Protein AF-A0AAN7ZDK1-F1 (afdb_monomer_lite)

Organism: NCBI:txid326684

Sequence (259 aa):
MPPKRKSTGSNRQTNKKTKAAELPTEPKYEPPRSNRWSTVSASASAEKDYRMCWRDEKKAYSYITLCSASYTGDDDEDEDEDEDEDEEDEDDYDDYDEEDEDDDDDDDGDSEDAESSDDNIESVEGGEDGEGTKRPGCGKRSCICFKPFAANPDHPWVISMAGYEKFMNQFLHNFVRIPDYFSMYIYNDWAAYGSLEILENLFLDFEDAGKEQRGGWREQWAICEGAVHWLLHGAGQAFCMCVGDGSLLSYHVACSPFC

Structure (mmCIF, N/CA/C/O backbone):
data_AF-A0AAN7ZDK1-F1
#
_entry.id   AF-A0AAN7ZDK1-F1
#
loop_
_atom_site.group_PDB
_atom_site.id
_atom_site.type_symbol
_atom_site.label_atom_id
_atom_site.label_alt_id
_atom_site.label_comp_id
_atom_site.label_asym_id
_atom_site.label_entity_id
_atom_site.label_seq_id
_atom_site.pdbx_PDB_ins_code
_atom_site.Cartn_x
_atom_site.Cartn_y
_atom_site.Cartn_z
_atom_site.occupancy
_atom_site.B_iso_or_equiv
_atom_site.auth_seq_id
_atom_site.auth_comp_id
_atom_site.auth_asym_id
_atom_site.auth_atom_id
_atom_site.pdbx_PDB_model_num
ATOM 1 N N . MET A 1 1 ? 18.854 30.945 69.746 1.00 46.00 1 MET A N 1
ATOM 2 C CA . MET A 1 1 ? 17.593 31.697 69.538 1.00 46.00 1 MET A CA 1
ATOM 3 C C . MET A 1 1 ? 16.586 30.787 68.838 1.00 46.00 1 MET A C 1
ATOM 5 O O . MET A 1 1 ? 17.012 30.044 67.963 1.00 46.00 1 MET A O 1
ATOM 9 N N . PRO A 1 2 ? 15.308 30.772 69.257 1.00 55.50 2 PRO A N 1
ATOM 10 C CA . PRO A 1 2 ? 14.321 29.769 68.841 1.00 55.50 2 PRO A CA 1
ATOM 11 C C . PRO A 1 2 ? 13.780 30.003 67.413 1.00 55.50 2 PRO A C 1
ATOM 13 O O . PRO A 1 2 ? 13.750 31.150 66.957 1.00 55.50 2 PRO A O 1
ATOM 16 N N . PRO A 1 3 ? 13.322 28.949 66.705 1.00 58.91 3 PRO A N 1
ATOM 17 C CA . PRO A 1 3 ? 12.821 29.062 65.338 1.00 58.91 3 PRO A CA 1
ATOM 18 C C . PRO A 1 3 ? 11.386 29.613 65.290 1.00 58.91 3 PRO A C 1
ATOM 20 O O . PRO A 1 3 ? 10.502 29.194 66.039 1.00 58.91 3 PRO A O 1
ATOM 23 N N . LYS A 1 4 ? 11.152 30.561 64.373 1.00 61.59 4 LYS A N 1
ATOM 24 C CA . LYS A 1 4 ? 9.842 31.177 64.114 1.00 61.59 4 LYS A CA 1
ATOM 25 C C . LYS A 1 4 ? 8.897 30.169 63.445 1.00 61.59 4 LYS A C 1
ATOM 27 O O . LYS A 1 4 ? 9.158 29.716 62.333 1.00 61.59 4 LYS A O 1
ATOM 32 N N . ARG A 1 5 ? 7.773 29.866 64.102 1.00 60.00 5 ARG A N 1
ATOM 33 C CA . ARG A 1 5 ? 6.624 29.153 63.517 1.00 60.00 5 ARG A CA 1
ATOM 34 C C . ARG A 1 5 ? 5.970 30.021 62.434 1.00 60.00 5 ARG A C 1
ATOM 36 O O . ARG A 1 5 ? 5.670 31.184 62.694 1.00 60.00 5 ARG A O 1
ATOM 43 N N . LYS A 1 6 ? 5.723 29.457 61.245 1.00 61.38 6 LYS A N 1
ATOM 44 C CA . LYS A 1 6 ? 4.847 30.054 60.222 1.00 61.38 6 LYS A CA 1
ATOM 45 C C . LYS A 1 6 ? 3.405 29.594 60.446 1.00 61.38 6 LYS A C 1
ATOM 47 O O . LYS A 1 6 ? 3.156 28.430 60.744 1.00 61.38 6 LYS A O 1
ATOM 52 N N . SER A 1 7 ? 2.496 30.556 60.347 1.00 55.22 7 SER A N 1
ATOM 53 C CA . SER A 1 7 ? 1.061 30.480 60.607 1.00 55.22 7 SER A CA 1
ATOM 54 C C . SER A 1 7 ? 0.291 29.703 59.540 1.00 55.22 7 SER A C 1
ATOM 56 O O . SER A 1 7 ? 0.490 29.905 58.343 1.00 55.22 7 SER A O 1
ATOM 58 N N . THR A 1 8 ? -0.644 28.881 60.005 1.00 51.31 8 THR A N 1
ATOM 59 C CA . THR A 1 8 ? -1.685 28.176 59.253 1.00 51.31 8 THR A CA 1
ATOM 60 C C . THR A 1 8 ? -2.650 29.172 58.603 1.00 51.31 8 THR A C 1
ATOM 62 O O . THR A 1 8 ? -3.295 29.959 59.294 1.00 51.31 8 THR A O 1
ATOM 65 N N . GLY A 1 9 ? -2.741 29.146 57.272 1.00 47.75 9 GLY A N 1
ATOM 66 C CA . GLY A 1 9 ? -3.649 29.974 56.480 1.00 47.75 9 GLY A CA 1
ATOM 67 C C . GLY A 1 9 ? -4.889 29.205 56.021 1.00 47.75 9 GLY A C 1
ATOM 68 O O . GLY A 1 9 ? -4.779 28.253 55.261 1.00 47.75 9 GLY A O 1
ATOM 69 N N . SER A 1 10 ? -6.035 29.657 56.532 1.00 53.22 10 SER A N 1
ATOM 70 C CA . SER A 1 10 ? -7.412 29.653 56.009 1.00 53.22 10 SER A CA 1
ATOM 71 C C . SER A 1 10 ? -7.824 28.674 54.893 1.00 53.22 10 SER A C 1
ATOM 73 O O . SER A 1 10 ? -7.397 28.760 53.743 1.00 53.22 10 SER A O 1
ATOM 75 N N . ASN A 1 11 ? -8.788 27.825 55.250 1.00 50.88 11 ASN A N 1
ATOM 76 C CA . ASN A 1 11 ? -9.540 26.912 54.397 1.00 50.88 11 ASN A CA 1
ATOM 77 C C . ASN A 1 11 ? -10.581 27.693 53.566 1.00 50.88 11 ASN A C 1
ATOM 79 O O . ASN A 1 11 ? -11.540 28.231 54.121 1.00 50.88 11 ASN A O 1
ATOM 83 N N . ARG A 1 12 ? -10.406 27.761 52.240 1.00 50.91 12 ARG A N 1
ATOM 84 C CA . ARG A 1 12 ? -11.381 28.347 51.305 1.00 50.91 12 ARG A CA 1
ATOM 85 C C . ARG A 1 12 ? -12.098 27.214 50.573 1.00 50.91 12 ARG A C 1
ATOM 87 O O . ARG A 1 12 ? -11.548 26.628 49.647 1.00 50.91 12 ARG A O 1
ATOM 94 N N . GLN A 1 13 ? -13.323 26.909 50.997 1.00 54.59 13 GLN A N 1
ATOM 95 C CA . GLN A 1 13 ? -14.211 25.989 50.287 1.00 54.59 13 GLN A CA 1
ATOM 96 C C . GLN A 1 13 ? -14.644 26.622 48.959 1.00 54.59 13 GLN A C 1
ATOM 98 O O . GLN A 1 13 ? -15.356 27.626 48.936 1.00 54.59 13 GLN A O 1
ATOM 103 N N . THR A 1 14 ? -14.195 26.043 47.849 1.00 55.50 14 THR A N 1
ATOM 104 C CA . THR A 1 14 ? -14.695 26.338 46.506 1.00 55.50 14 THR A CA 1
ATOM 105 C C . THR A 1 14 ? -15.754 25.306 46.126 1.00 55.50 14 THR A C 1
ATOM 107 O O . THR A 1 14 ? -15.536 24.097 46.193 1.00 55.50 14 THR A O 1
ATOM 110 N N . ASN A 1 15 ? -16.931 25.804 45.744 1.00 55.81 15 ASN A N 1
ATOM 111 C CA . ASN A 1 15 ? -18.050 25.012 45.244 1.00 55.81 15 ASN A CA 1
ATOM 112 C C . ASN A 1 15 ? -17.626 24.203 44.008 1.00 55.81 15 ASN A C 1
ATOM 114 O O . ASN A 1 15 ? -17.347 24.771 42.951 1.00 55.81 15 ASN A O 1
ATOM 118 N N . LYS A 1 16 ? -17.605 22.871 44.135 1.00 52.41 16 LYS A N 1
ATOM 119 C CA . LYS A 1 16 ? -17.454 21.940 43.011 1.00 52.41 16 LYS A CA 1
ATOM 120 C C . LYS A 1 16 ? -18.759 21.902 42.216 1.00 52.41 16 LYS A C 1
ATOM 122 O O . LYS A 1 16 ? -19.713 21.237 42.605 1.00 52.41 16 LYS A O 1
ATOM 127 N N . LYS A 1 17 ? -18.778 22.602 41.083 1.00 63.56 17 LYS A N 1
ATOM 128 C CA . LYS A 1 17 ? -19.712 22.339 39.986 1.00 63.56 17 LYS A CA 1
ATOM 129 C C . LYS A 1 17 ? -19.213 21.063 39.298 1.00 63.56 17 LYS A C 1
ATOM 131 O O . LYS A 1 17 ? -18.107 21.054 38.761 1.00 63.56 17 LYS A O 1
ATOM 136 N N . THR A 1 18 ? -19.968 19.975 39.385 1.00 51.72 18 THR A N 1
ATOM 137 C CA . THR A 1 18 ? -19.693 18.712 38.690 1.00 51.72 18 THR A CA 1
ATOM 138 C C . THR A 1 18 ? -19.827 18.937 37.184 1.00 51.72 18 THR A C 1
ATOM 140 O O . THR A 1 18 ? -20.913 18.860 36.619 1.00 51.72 18 THR A O 1
ATOM 143 N N . LYS A 1 19 ? -18.707 19.282 36.538 1.00 63.97 19 LYS A N 1
ATOM 144 C CA . LYS A 1 19 ? -18.530 19.173 35.089 1.00 63.97 19 LYS A CA 1
ATOM 145 C C . LYS A 1 19 ? -18.511 17.674 34.786 1.00 63.97 19 LYS A C 1
ATOM 147 O O . LYS A 1 19 ? -17.677 16.967 35.353 1.00 63.97 19 LYS A O 1
ATOM 152 N N . ALA A 1 20 ? -19.464 17.193 33.986 1.00 60.28 20 ALA A N 1
ATOM 153 C CA . ALA A 1 20 ? -19.399 15.848 33.428 1.00 60.28 20 ALA A CA 1
ATOM 154 C C . ALA A 1 20 ? -18.014 15.692 32.791 1.00 60.28 20 ALA A C 1
ATOM 156 O O . ALA A 1 20 ? -17.602 16.551 32.010 1.00 60.28 20 ALA A O 1
ATOM 157 N N . ALA A 1 21 ? -17.258 14.693 33.242 1.00 58.56 21 ALA A N 1
ATOM 158 C CA . ALA A 1 21 ? -15.936 14.422 32.713 1.00 58.56 21 ALA A CA 1
ATOM 159 C C . ALA A 1 21 ? -16.113 14.024 31.246 1.00 58.56 21 ALA A C 1
ATOM 161 O O . ALA A 1 21 ? -16.618 12.943 30.957 1.00 58.56 21 ALA A O 1
ATOM 162 N N . GLU A 1 22 ? -15.760 14.936 30.342 1.00 64.50 22 GLU A N 1
ATOM 163 C CA . GLU A 1 22 ? -15.424 14.596 28.964 1.00 64.50 22 GLU A CA 1
ATOM 164 C C . GLU A 1 22 ? -14.418 13.448 29.049 1.00 64.50 22 GLU A C 1
ATOM 166 O O . GLU A 1 22 ? -13.375 13.584 29.700 1.00 64.50 22 GLU A O 1
ATOM 171 N N . LEU A 1 23 ? -14.794 12.290 28.497 1.00 67.25 23 LEU A N 1
ATOM 172 C CA . LEU A 1 23 ? -13.875 11.171 28.332 1.00 67.25 23 LEU A CA 1
ATOM 173 C C . LEU A 1 23 ? -12.611 11.729 27.668 1.00 67.25 23 LEU A C 1
ATOM 175 O O . LEU A 1 23 ? -12.750 12.488 26.708 1.00 67.25 23 LEU A O 1
ATOM 179 N N . PRO A 1 24 ? -11.406 11.428 28.186 1.00 64.12 24 PRO A N 1
ATOM 180 C CA . PRO A 1 24 ? -10.174 11.866 27.553 1.00 64.12 24 PRO A CA 1
ATOM 181 C C . PRO A 1 24 ? -10.218 11.425 26.094 1.00 64.12 24 PRO A C 1
ATOM 183 O O . PRO A 1 24 ? -10.244 10.226 25.824 1.00 64.12 24 PRO A O 1
ATOM 186 N N . THR A 1 25 ? -10.302 12.381 25.172 1.00 69.88 25 THR A N 1
ATOM 187 C CA . THR A 1 25 ? -10.222 12.094 23.745 1.00 69.88 25 THR A CA 1
ATOM 188 C C . THR A 1 25 ? -8.873 11.429 23.534 1.00 69.88 25 THR A C 1
ATOM 190 O O . THR A 1 25 ? -7.840 12.033 23.846 1.00 69.88 25 THR A O 1
ATOM 193 N N . GLU A 1 26 ? -8.875 10.162 23.118 1.00 68.06 26 GLU A N 1
ATOM 194 C CA . GLU A 1 26 ? -7.625 9.476 22.830 1.00 68.06 26 GLU A CA 1
ATOM 195 C C . GLU A 1 26 ? -6.865 10.308 21.788 1.00 68.06 26 GLU A C 1
ATOM 197 O O . GLU A 1 26 ? -7.463 10.783 20.817 1.00 68.06 26 GLU A O 1
ATOM 202 N N . PRO A 1 27 ? -5.580 10.605 22.031 1.00 68.38 27 PRO A N 1
ATOM 203 C CA . PRO A 1 27 ? -4.804 11.430 21.125 1.00 68.38 27 PRO A CA 1
ATOM 204 C C . PRO A 1 27 ? -4.744 10.733 19.771 1.00 68.38 27 PRO A C 1
ATOM 206 O O . PRO A 1 27 ? -4.332 9.576 19.693 1.00 68.38 27 PRO A O 1
ATOM 209 N N . LYS A 1 28 ? -5.177 11.450 18.730 1.00 75.44 28 LYS A N 1
ATOM 210 C CA . LYS A 1 28 ? -5.199 10.968 17.351 1.00 75.44 28 LYS A CA 1
ATOM 211 C C . LYS A 1 28 ? -3.801 10.485 16.966 1.00 75.44 28 LYS A C 1
ATOM 213 O O . LYS A 1 28 ? -2.839 11.242 17.077 1.00 75.44 28 LYS A O 1
ATOM 218 N N . TYR A 1 29 ? -3.703 9.218 16.576 1.00 77.75 29 TYR A N 1
ATOM 219 C CA . TYR A 1 29 ? -2.473 8.661 16.035 1.00 77.75 29 TYR A CA 1
ATOM 220 C C . TYR A 1 29 ? -2.238 9.231 14.637 1.00 77.75 29 TYR A C 1
ATOM 222 O O . TYR A 1 29 ? -3.140 9.211 13.801 1.00 77.75 29 TYR A O 1
ATOM 230 N N . GLU A 1 30 ? -1.032 9.728 14.391 1.00 76.31 30 GLU A N 1
ATOM 231 C CA . GLU A 1 30 ? -0.572 10.107 13.060 1.00 76.31 30 GLU A CA 1
ATOM 232 C C . GLU A 1 30 ? 0.707 9.314 12.772 1.00 76.31 30 GLU A C 1
ATOM 234 O O . GLU A 1 30 ? 1.653 9.408 13.562 1.00 76.31 30 GLU A O 1
ATOM 239 N N . PRO A 1 31 ? 0.758 8.525 11.684 1.00 76.50 31 PRO A N 1
ATOM 240 C CA . PRO A 1 31 ? 1.953 7.769 11.333 1.00 76.50 31 PRO A CA 1
ATOM 241 C C . PRO A 1 31 ? 3.182 8.690 11.212 1.00 76.50 31 PRO A C 1
ATOM 243 O O . PRO A 1 31 ? 3.067 9.785 10.644 1.00 76.50 31 PRO A O 1
ATOM 246 N N . PRO A 1 32 ? 4.375 8.293 11.689 1.00 77.62 32 PRO A N 1
ATOM 247 C CA . PRO A 1 32 ? 5.589 9.107 11.584 1.00 77.62 32 PRO A CA 1
ATOM 248 C C . PRO A 1 32 ? 5.921 9.445 10.128 1.00 77.62 32 PRO A C 1
ATOM 250 O O . PRO A 1 32 ? 5.885 8.557 9.282 1.00 77.62 32 PRO A O 1
ATOM 253 N N . ARG A 1 33 ? 6.236 10.709 9.798 1.00 78.81 33 ARG A N 1
ATOM 254 C CA . ARG A 1 33 ? 6.672 11.083 8.437 1.00 78.81 33 ARG A CA 1
ATOM 255 C C . ARG A 1 33 ? 8.092 10.617 8.184 1.00 78.81 33 ARG A C 1
ATOM 257 O O . ARG A 1 33 ? 9.009 11.025 8.890 1.00 78.81 33 ARG A O 1
ATOM 264 N N . SER A 1 34 ? 8.264 9.824 7.131 1.00 80.75 34 SER A N 1
ATOM 265 C CA . SER A 1 34 ? 9.585 9.541 6.596 1.00 80.75 34 SER A CA 1
ATOM 266 C C . SER A 1 34 ? 10.233 10.847 6.128 1.00 80.75 34 SER A C 1
ATOM 268 O O . SER A 1 34 ? 9.704 11.546 5.262 1.00 80.75 34 SER A O 1
ATOM 270 N N . ASN A 1 35 ? 11.396 11.170 6.692 1.00 85.94 35 ASN A N 1
ATOM 271 C CA . ASN A 1 35 ? 12.241 12.273 6.226 1.00 85.94 35 ASN A CA 1
ATOM 272 C C . ASN A 1 35 ? 13.085 11.873 5.000 1.00 85.94 35 ASN A C 1
ATOM 274 O O . ASN A 1 35 ? 13.972 12.625 4.605 1.00 85.94 35 ASN A O 1
ATOM 278 N N . ARG A 1 36 ? 12.861 10.675 4.433 1.00 86.25 36 ARG A N 1
ATOM 279 C CA . ARG A 1 36 ? 13.643 10.143 3.305 1.00 86.25 36 ARG A CA 1
ATOM 280 C C . ARG A 1 36 ? 13.259 10.793 1.978 1.00 86.25 36 ARG A C 1
ATOM 282 O O . ARG A 1 36 ? 14.094 10.906 1.089 1.00 86.25 36 ARG A O 1
ATOM 289 N N . TRP A 1 37 ? 12.017 11.254 1.856 1.00 87.19 37 TRP A N 1
ATOM 290 C CA . TRP A 1 37 ? 11.527 11.905 0.645 1.00 87.19 37 TRP A CA 1
ATOM 291 C C . TRP A 1 37 ? 11.771 13.410 0.688 1.00 87.19 37 TRP A C 1
ATOM 293 O O . TRP A 1 37 ? 11.522 14.061 1.707 1.00 87.19 37 TRP A O 1
ATOM 303 N N . SER A 1 38 ? 12.203 13.982 -0.439 1.00 89.88 38 SER A N 1
ATOM 304 C CA . SER A 1 38 ? 12.215 15.436 -0.594 1.00 89.88 38 SER A CA 1
ATOM 305 C C . SER A 1 38 ? 10.786 15.978 -0.488 1.00 89.88 38 SER A C 1
ATOM 307 O O . SER A 1 38 ? 9.824 15.312 -0.877 1.00 89.88 38 SER A O 1
ATOM 309 N N . THR A 1 39 ? 10.635 17.200 0.031 1.00 89.38 39 THR A N 1
ATOM 310 C CA . THR A 1 39 ? 9.318 17.832 0.224 1.00 89.38 39 THR A CA 1
ATOM 311 C C . THR A 1 39 ? 8.505 17.901 -1.068 1.00 89.38 39 THR A C 1
ATOM 313 O O . THR A 1 39 ? 7.288 17.756 -1.016 1.00 89.38 39 THR A O 1
ATOM 316 N N . VAL A 1 40 ? 9.180 18.099 -2.202 1.00 89.88 40 VAL A N 1
ATOM 317 C CA . VAL A 1 40 ? 8.584 18.193 -3.536 1.00 89.88 40 VAL A CA 1
ATOM 318 C C . VAL A 1 40 ? 9.042 16.979 -4.341 1.00 89.88 40 VAL A C 1
ATOM 320 O O . VAL A 1 40 ? 10.027 17.026 -5.070 1.00 89.88 40 VAL A O 1
ATOM 323 N N . SER A 1 41 ? 8.367 15.851 -4.131 1.00 92.81 41 SER A N 1
ATOM 324 C CA . SER A 1 41 ? 8.550 14.633 -4.923 1.00 92.81 41 SER A CA 1
ATOM 325 C C . SER A 1 41 ? 7.222 13.909 -5.105 1.00 92.81 41 SER A C 1
ATOM 327 O O . SER A 1 41 ? 6.328 14.004 -4.256 1.00 92.81 41 SER A O 1
ATOM 329 N N . ALA A 1 42 ? 7.110 13.135 -6.187 1.00 91.81 42 ALA A N 1
ATOM 330 C CA . ALA A 1 42 ? 5.987 12.220 -6.388 1.00 91.81 42 ALA A CA 1
ATOM 331 C C . ALA A 1 42 ? 5.843 11.263 -5.191 1.00 91.81 42 ALA A C 1
ATOM 333 O O . ALA A 1 42 ? 4.752 11.082 -4.660 1.00 91.81 42 ALA A O 1
ATOM 334 N N . SER A 1 43 ? 6.971 10.764 -4.677 1.00 91.44 43 SER A N 1
ATOM 335 C CA . SER A 1 43 ? 7.032 9.919 -3.485 1.00 91.44 43 SER A CA 1
ATOM 336 C C . SER A 1 43 ? 6.457 10.580 -2.228 1.00 91.44 43 SER A C 1
ATOM 338 O O . SER A 1 43 ? 5.685 9.961 -1.500 1.00 91.44 43 SER A O 1
ATOM 340 N N . ALA A 1 44 ? 6.789 11.849 -1.969 1.00 92.12 44 ALA A N 1
ATOM 341 C CA . ALA A 1 44 ? 6.214 12.579 -0.840 1.00 92.12 44 ALA A CA 1
ATOM 342 C C . ALA A 1 44 ? 4.711 12.846 -1.008 1.00 92.12 44 ALA A C 1
ATOM 344 O O . ALA A 1 44 ? 4.003 12.935 -0.004 1.00 92.12 44 ALA A O 1
ATOM 345 N N . SER A 1 45 ? 4.238 12.970 -2.250 1.00 93.56 45 SER A N 1
ATOM 346 C CA . SER A 1 45 ? 2.819 13.167 -2.563 1.00 93.56 45 SER A CA 1
ATOM 347 C C . SER A 1 45 ? 2.021 11.881 -2.333 1.00 93.56 45 SER A C 1
ATOM 349 O O . SER A 1 45 ? 1.052 11.905 -1.582 1.00 93.56 45 SER A O 1
ATOM 351 N N . ALA A 1 46 ? 2.500 10.740 -2.837 1.00 92.94 46 ALA A N 1
ATOM 352 C CA . ALA A 1 46 ? 1.875 9.436 -2.599 1.00 92.94 46 ALA A CA 1
ATOM 353 C C . ALA A 1 46 ? 1.831 9.073 -1.096 1.00 92.94 46 ALA A C 1
ATOM 355 O O . ALA A 1 46 ? 0.813 8.619 -0.572 1.00 92.94 46 ALA A O 1
ATOM 356 N N . GLU A 1 47 ? 2.901 9.378 -0.355 1.00 92.44 47 GLU A N 1
ATOM 357 C CA . GLU A 1 47 ? 2.944 9.216 1.103 1.00 92.44 47 GLU A CA 1
ATOM 358 C C . GLU A 1 47 ? 1.974 10.163 1.838 1.00 92.44 47 GLU A C 1
ATOM 360 O O . GLU A 1 47 ? 1.413 9.806 2.879 1.00 92.44 47 GLU A O 1
ATOM 365 N N . LYS A 1 48 ? 1.754 11.378 1.320 1.00 91.88 48 LYS A N 1
ATOM 366 C CA . LYS A 1 48 ? 0.750 12.307 1.861 1.00 91.88 48 LYS A CA 1
ATOM 367 C C . LYS A 1 48 ? -0.655 11.735 1.682 1.00 91.88 48 LYS A C 1
ATOM 369 O O . LYS A 1 48 ? -1.422 11.777 2.642 1.00 91.88 48 LYS A O 1
ATOM 374 N N . ASP A 1 49 ? -0.964 11.176 0.518 1.00 91.19 49 ASP A N 1
ATOM 375 C CA . ASP A 1 49 ? -2.272 10.583 0.227 1.00 91.19 49 ASP A CA 1
ATOM 376 C C . ASP A 1 49 ? -2.545 9.365 1.110 1.00 91.19 49 ASP A C 1
ATOM 378 O O . ASP A 1 49 ? -3.600 9.288 1.745 1.00 91.19 49 ASP A O 1
ATOM 382 N N . TYR A 1 50 ? -1.548 8.491 1.282 1.00 92.62 50 TYR A N 1
ATOM 383 C CA . TYR A 1 50 ? -1.611 7.390 2.243 1.00 92.62 50 TYR A CA 1
ATOM 384 C C . TYR A 1 50 ? -1.999 7.887 3.645 1.00 92.62 50 TYR A C 1
ATOM 386 O O . TYR A 1 50 ? -2.940 7.383 4.254 1.00 92.62 50 TYR A O 1
ATOM 394 N N . ARG A 1 51 ? -1.367 8.951 4.152 1.00 90.69 51 ARG A N 1
ATOM 395 C CA . ARG A 1 51 ? -1.689 9.522 5.479 1.00 90.69 51 ARG A CA 1
ATOM 396 C C . ARG A 1 51 ? -3.102 10.076 5.592 1.00 90.69 51 ARG A C 1
ATOM 398 O O . ARG A 1 51 ? -3.628 10.170 6.701 1.00 90.69 51 ARG A O 1
ATOM 405 N N . MET A 1 52 ? -3.731 10.463 4.485 1.00 90.31 52 MET A N 1
ATOM 406 C CA . MET A 1 52 ? -5.113 10.937 4.523 1.00 90.31 52 MET A CA 1
ATOM 407 C C . MET A 1 52 ? -6.066 9.812 4.937 1.00 90.31 52 MET A C 1
ATOM 409 O O . MET A 1 52 ? -7.041 10.090 5.637 1.00 90.31 52 MET A O 1
ATOM 413 N N . CYS A 1 53 ? -5.758 8.549 4.609 1.00 88.94 53 CYS A N 1
ATOM 414 C CA . CYS A 1 53 ? -6.573 7.402 5.021 1.00 88.94 53 CYS A CA 1
ATOM 415 C C . CYS A 1 53 ? -6.585 7.220 6.551 1.00 88.94 53 CYS A C 1
ATOM 417 O O . CYS A 1 53 ? -7.612 6.864 7.125 1.00 88.94 53 CYS A O 1
ATOM 419 N N . TRP A 1 54 ? -5.495 7.602 7.224 1.00 87.75 54 TRP A N 1
ATOM 420 C CA . TRP A 1 54 ? -5.331 7.545 8.680 1.00 87.75 54 TRP A CA 1
ATOM 421 C C . TRP A 1 54 ? -6.106 8.617 9.443 1.00 87.75 54 TRP A C 1
ATOM 423 O O . TRP A 1 54 ? -6.223 8.550 10.668 1.00 87.75 54 TRP A O 1
ATOM 433 N N . ARG A 1 55 ? -6.670 9.616 8.750 1.00 89.56 55 ARG A N 1
ATOM 434 C CA . ARG A 1 55 ? -7.497 10.631 9.413 1.00 89.56 55 ARG A CA 1
ATOM 435 C C . ARG A 1 55 ? -8.763 10.035 10.021 1.00 89.56 55 ARG A C 1
ATOM 437 O O . ARG A 1 55 ? -9.219 10.589 11.025 1.00 89.56 55 ARG A O 1
ATOM 444 N N . ASP A 1 56 ? -9.280 8.958 9.434 1.00 91.06 56 ASP A N 1
ATOM 445 C CA . ASP A 1 56 ? -10.408 8.173 9.925 1.00 91.06 56 ASP A CA 1
ATOM 446 C C . ASP A 1 56 ? -9.939 6.750 10.251 1.00 91.06 56 ASP A C 1
ATOM 448 O O . ASP A 1 56 ? -9.866 5.870 9.393 1.00 91.06 56 ASP A O 1
ATOM 452 N N . GLU A 1 57 ? -9.640 6.525 11.528 1.00 90.00 57 GLU A N 1
ATOM 453 C CA . GLU A 1 57 ? -9.138 5.248 12.028 1.00 90.00 57 GLU A CA 1
ATOM 454 C C . GLU A 1 57 ? -10.109 4.088 1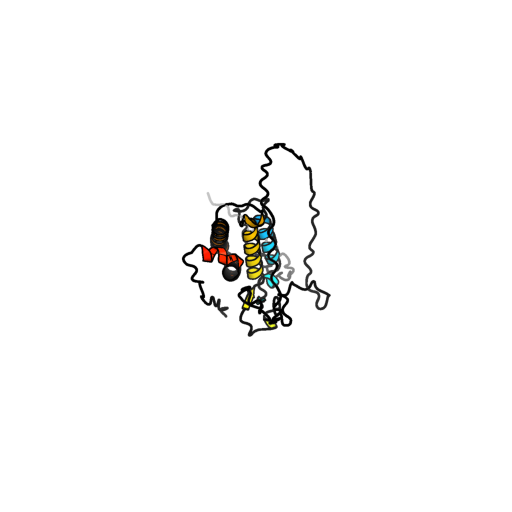1.749 1.00 90.00 57 GLU A C 1
ATOM 456 O O . GLU A 1 57 ? -9.692 2.975 11.425 1.00 90.00 57 GLU A O 1
ATOM 461 N N . LYS A 1 58 ? -11.422 4.339 11.828 1.00 92.38 58 LYS A N 1
ATOM 462 C CA . LYS A 1 58 ? -12.429 3.295 11.596 1.00 92.38 58 LYS A CA 1
ATOM 463 C C . LYS A 1 58 ? -12.429 2.857 10.141 1.00 92.38 58 LYS A C 1
ATOM 465 O O . LYS A 1 58 ? -12.568 1.668 9.865 1.00 92.38 58 LYS A O 1
ATOM 470 N N . LYS A 1 59 ? -12.263 3.807 9.221 1.00 93.19 59 LYS A N 1
ATOM 471 C CA . LYS A 1 59 ? -12.135 3.521 7.793 1.00 93.19 59 LYS A CA 1
ATOM 472 C C . LYS A 1 59 ? -10.805 2.841 7.483 1.00 93.19 59 LYS A C 1
ATO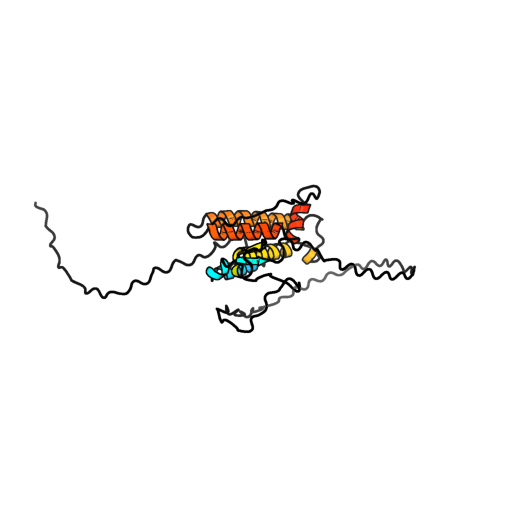M 474 O O . LYS A 1 59 ? -10.821 1.845 6.765 1.00 93.19 59 LYS A O 1
ATOM 479 N N . ALA A 1 60 ? -9.696 3.313 8.053 1.00 94.12 60 ALA A N 1
ATOM 480 C CA . ALA A 1 60 ? -8.363 2.740 7.854 1.00 94.12 60 ALA A CA 1
ATOM 481 C C . ALA A 1 60 ? -8.313 1.239 8.199 1.00 94.12 60 ALA A C 1
ATOM 483 O O . ALA A 1 60 ? -7.787 0.447 7.422 1.00 94.12 60 ALA A O 1
ATOM 484 N N . TYR A 1 61 ? -8.943 0.824 9.305 1.00 94.00 61 TYR A N 1
ATOM 485 C CA . TYR A 1 61 ? -9.010 -0.592 9.711 1.00 94.00 61 TYR A CA 1
ATOM 486 C C . TYR A 1 61 ? -10.287 -1.313 9.297 1.00 94.00 61 TYR A C 1
ATOM 488 O O . TYR A 1 61 ? -10.560 -2.417 9.773 1.00 94.00 61 TYR A O 1
ATOM 496 N N . SER A 1 62 ? -11.090 -0.713 8.422 1.00 95.50 62 SER A N 1
ATOM 497 C CA . SER A 1 62 ? -12.166 -1.460 7.786 1.00 95.50 62 SER A CA 1
ATOM 498 C C . SER A 1 62 ? -11.557 -2.464 6.809 1.00 95.50 62 SER A C 1
ATOM 500 O O . SER A 1 62 ? -10.659 -2.130 6.036 1.00 95.50 62 SER A O 1
ATOM 502 N N . TYR A 1 63 ? -12.031 -3.704 6.872 1.00 96.62 63 TYR A N 1
ATOM 503 C CA . TYR A 1 63 ? -11.586 -4.760 5.975 1.00 96.62 63 TYR A CA 1
ATOM 504 C C . TYR A 1 63 ? -12.457 -4.795 4.729 1.00 96.62 63 TYR A C 1
ATOM 506 O O . TYR A 1 63 ? -13.693 -4.771 4.805 1.00 96.62 63 TYR A O 1
ATOM 514 N N . ILE A 1 64 ? -11.790 -4.888 3.590 1.00 95.81 64 ILE A N 1
ATOM 515 C CA . ILE A 1 64 ? -12.400 -5.026 2.278 1.00 95.81 64 ILE A CA 1
ATOM 516 C C . ILE A 1 64 ? -12.003 -6.356 1.656 1.00 95.81 64 ILE A C 1
ATOM 518 O O . ILE A 1 64 ? -10.939 -6.904 1.939 1.00 95.81 64 ILE A O 1
ATOM 522 N N . THR A 1 65 ? -12.870 -6.871 0.793 1.00 95.19 65 THR A N 1
ATOM 523 C CA . THR A 1 65 ? -12.572 -8.045 -0.025 1.00 95.19 65 THR A CA 1
ATOM 524 C C . THR A 1 65 ? -11.948 -7.642 -1.356 1.00 95.19 65 THR A C 1
ATOM 526 O O . THR A 1 65 ? -12.321 -6.620 -1.933 1.00 95.19 65 THR A O 1
ATOM 529 N N . LEU A 1 66 ? -11.024 -8.456 -1.862 1.00 92.50 66 LEU A N 1
ATOM 530 C CA . LEU A 1 66 ? -10.431 -8.354 -3.201 1.00 92.50 66 LEU A CA 1
ATOM 531 C C . LEU A 1 66 ? -10.839 -9.570 -4.029 1.00 92.50 66 LEU A C 1
ATOM 533 O O . LEU A 1 66 ? -11.083 -10.627 -3.474 1.00 92.50 66 LEU A O 1
ATOM 537 N N . CYS A 1 67 ? -10.949 -9.471 -5.346 1.00 90.31 67 CYS A N 1
ATOM 538 C CA . CYS A 1 67 ? -11.489 -10.578 -6.142 1.00 90.31 67 CYS A CA 1
ATOM 539 C C . CYS A 1 67 ? -10.495 -11.747 -6.291 1.00 90.31 67 CYS A C 1
ATOM 541 O O . CYS A 1 67 ? -10.908 -12.904 -6.298 1.00 90.31 67 CYS A O 1
ATOM 543 N N . SER A 1 68 ? -9.198 -11.454 -6.319 1.00 84.69 68 SER A N 1
ATOM 544 C CA . SER A 1 68 ? -8.092 -12.414 -6.315 1.00 84.69 68 SER A CA 1
ATOM 545 C C . SER A 1 68 ? -6.911 -11.819 -5.536 1.00 84.69 68 SER A C 1
ATOM 547 O O . SER A 1 68 ? -6.835 -10.600 -5.365 1.00 84.69 68 SER A O 1
ATOM 549 N N . ALA A 1 69 ? -5.988 -12.661 -5.054 1.00 70.69 69 ALA A N 1
ATOM 550 C CA . ALA A 1 69 ? -4.675 -12.183 -4.588 1.00 70.69 69 ALA A CA 1
ATOM 551 C C . ALA A 1 69 ? -3.835 -11.628 -5.733 1.00 70.69 69 ALA A C 1
ATOM 553 O O . ALA A 1 69 ? -3.025 -10.725 -5.535 1.00 70.69 69 ALA A O 1
ATOM 554 N N . SER A 1 70 ? -4.033 -12.217 -6.903 1.00 60.88 70 SER A N 1
ATOM 555 C CA . SER A 1 70 ? -3.175 -12.072 -8.050 1.00 60.88 70 SER A CA 1
ATOM 556 C C . SER A 1 70 ? -3.977 -11.380 -9.140 1.00 60.88 70 SER A C 1
ATOM 558 O O . SER A 1 70 ? -4.963 -11.925 -9.634 1.00 60.88 70 SER A O 1
ATOM 560 N N . TYR A 1 71 ? -3.530 -10.201 -9.554 1.00 60.91 71 TYR A N 1
ATOM 561 C CA . TYR A 1 71 ? -3.806 -9.687 -10.898 1.00 60.91 71 TYR A CA 1
ATOM 562 C C . TYR A 1 71 ? -2.926 -10.434 -11.916 1.00 60.91 71 TYR A C 1
ATOM 564 O O . TYR A 1 71 ? -2.448 -9.850 -12.880 1.00 60.91 71 TYR A O 1
ATOM 572 N N . THR A 1 72 ? -2.614 -11.709 -11.652 1.00 53.50 72 THR A N 1
ATOM 573 C CA . THR A 1 72 ? -2.088 -12.599 -12.678 1.00 53.50 72 THR A CA 1
ATOM 574 C C . THR A 1 72 ? -3.205 -12.685 -13.688 1.00 53.50 72 THR A C 1
ATOM 576 O O . THR A 1 72 ? -4.317 -13.051 -13.304 1.00 53.50 72 THR A O 1
ATOM 579 N N . GLY A 1 73 ? -2.928 -12.238 -14.906 1.00 51.56 73 GLY A N 1
ATOM 580 C CA . GLY A 1 73 ? -3.825 -12.346 -16.038 1.00 51.56 73 GLY A CA 1
ATOM 581 C C . GLY A 1 73 ? -4.125 -13.806 -16.344 1.00 51.56 73 GLY A C 1
ATOM 582 O O . GLY A 1 73 ? -3.702 -14.308 -17.369 1.00 51.56 73 GLY A O 1
ATOM 583 N N . ASP A 1 74 ? -4.946 -14.437 -15.504 1.00 50.41 74 ASP A N 1
ATOM 584 C CA . ASP A 1 74 ? -6.091 -15.176 -16.012 1.00 50.41 74 ASP A CA 1
ATOM 585 C C . ASP A 1 74 ? -7.021 -14.096 -16.605 1.00 50.41 74 ASP A C 1
ATOM 587 O O . ASP A 1 74 ? -8.099 -13.785 -16.080 1.00 50.41 74 ASP A O 1
ATOM 591 N N . ASP A 1 75 ? -6.525 -13.419 -17.651 1.00 52.12 75 ASP A N 1
ATOM 592 C CA . ASP A 1 75 ? -7.333 -13.185 -18.822 1.00 52.12 75 ASP A CA 1
ATOM 593 C C . ASP A 1 75 ? -7.772 -14.600 -19.145 1.00 52.12 75 ASP A C 1
ATOM 595 O O . ASP A 1 75 ? -6.985 -15.428 -19.598 1.00 52.12 75 ASP A O 1
ATOM 599 N N . ASP A 1 76 ? -8.972 -14.923 -18.665 1.00 51.16 76 ASP A N 1
ATOM 600 C CA . ASP A 1 76 ? -9.757 -15.995 -19.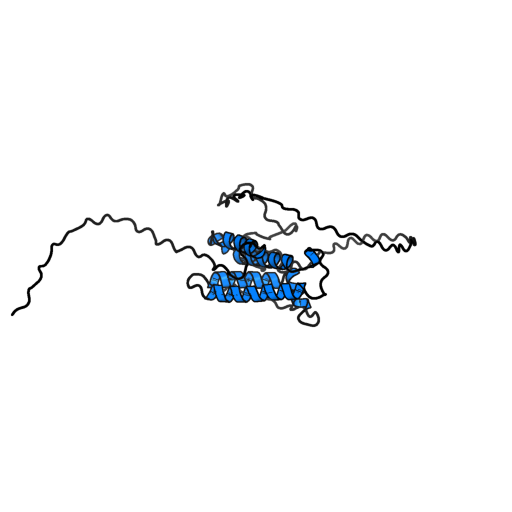218 1.00 51.16 76 ASP A CA 1
ATOM 601 C C . ASP A 1 76 ? -9.721 -15.681 -20.718 1.00 51.16 76 ASP A C 1
ATOM 603 O O . ASP A 1 76 ? -10.432 -14.790 -21.190 1.00 51.16 76 ASP A O 1
ATOM 607 N N . GLU A 1 77 ? -8.750 -16.286 -21.408 1.00 52.66 77 GLU A N 1
ATOM 608 C CA . GLU A 1 77 ? -8.757 -16.543 -22.829 1.00 52.66 77 GLU A CA 1
ATOM 609 C C . GLU A 1 77 ? -10.087 -17.269 -23.011 1.00 52.66 77 GLU A C 1
ATOM 611 O O . GLU A 1 77 ? -10.190 -18.490 -22.911 1.00 52.66 77 GLU A O 1
ATOM 616 N N . ASP A 1 78 ? -11.157 -16.486 -23.151 1.00 52.81 78 ASP A N 1
ATOM 617 C CA . ASP A 1 78 ? -12.288 -16.856 -23.966 1.00 52.81 78 ASP A CA 1
ATOM 618 C C . ASP A 1 78 ? -11.636 -17.091 -25.337 1.00 52.81 78 ASP A C 1
ATOM 620 O O . ASP A 1 78 ? -11.496 -16.181 -26.154 1.00 52.81 78 ASP A O 1
ATOM 624 N N . GLU A 1 79 ? -11.093 -18.307 -25.487 1.00 50.56 79 GLU A N 1
ATOM 625 C CA . GLU A 1 79 ? -10.745 -18.997 -26.719 1.00 50.56 79 GLU A CA 1
ATOM 626 C C . GLU A 1 79 ? -12.041 -19.059 -27.536 1.00 50.56 79 GLU A C 1
ATOM 628 O O . GLU A 1 79 ? -12.665 -20.107 -27.700 1.00 50.56 79 GLU A O 1
ATOM 633 N N . ASP A 1 80 ? -12.505 -17.907 -28.013 1.00 53.84 80 ASP A N 1
ATOM 634 C CA . ASP A 1 80 ? -13.323 -17.853 -29.204 1.00 53.84 80 ASP A CA 1
ATOM 635 C C . ASP A 1 80 ? -12.350 -18.228 -30.333 1.00 53.84 80 ASP A C 1
ATOM 637 O O . ASP A 1 80 ? -11.676 -17.385 -30.927 1.00 53.84 80 ASP A O 1
ATOM 641 N N . GLU A 1 81 ? -12.194 -19.549 -30.506 1.00 50.12 81 GLU A N 1
ATOM 642 C CA . GLU A 1 81 ? -11.621 -20.239 -31.662 1.00 50.12 81 GLU A CA 1
ATOM 643 C C . GLU A 1 81 ? -12.375 -19.797 -32.929 1.00 50.12 81 GLU A C 1
ATOM 645 O O . GLU A 1 81 ? -13.143 -20.558 -33.516 1.00 50.12 81 GLU A O 1
ATOM 650 N N . ASP A 1 82 ? -12.183 -18.556 -33.364 1.00 51.22 82 ASP A N 1
ATOM 651 C CA . ASP A 1 82 ? -12.509 -18.155 -34.724 1.00 51.22 82 ASP A CA 1
ATOM 652 C C . ASP A 1 82 ? -11.314 -18.570 -35.598 1.00 51.22 82 ASP A C 1
ATOM 654 O O . ASP A 1 82 ? -10.370 -17.818 -35.850 1.00 51.22 82 ASP A O 1
ATOM 658 N N . GLU A 1 83 ? -11.342 -19.853 -35.982 1.00 53.41 83 GLU A N 1
ATOM 659 C CA . GLU A 1 83 ? -10.620 -20.421 -37.122 1.00 53.41 83 GLU A CA 1
ATOM 660 C C . GLU A 1 83 ? -11.002 -19.653 -38.400 1.00 53.41 83 GLU A C 1
ATOM 662 O O . GLU A 1 83 ? -11.835 -20.112 -39.178 1.00 53.41 83 GLU A O 1
ATOM 667 N N . ASP A 1 84 ? -10.382 -18.503 -38.641 1.00 50.50 84 ASP A N 1
ATOM 668 C CA . ASP A 1 84 ? -10.335 -17.908 -39.974 1.00 50.50 84 ASP A CA 1
ATOM 669 C C . ASP A 1 84 ? -8.917 -18.117 -40.531 1.00 50.50 84 ASP A C 1
ATOM 671 O O . ASP A 1 84 ? -8.000 -17.308 -40.372 1.00 50.50 84 ASP A O 1
ATOM 675 N N . GLU A 1 85 ? -8.743 -19.294 -41.145 1.00 63.19 85 GLU A N 1
ATOM 676 C CA . GLU A 1 85 ? -7.832 -19.473 -42.275 1.00 63.19 85 GLU A CA 1
ATOM 677 C C . GLU A 1 85 ? -8.129 -18.362 -43.291 1.00 63.19 85 GLU A C 1
ATOM 679 O O . GLU A 1 85 ? -9.292 -18.206 -43.641 1.00 63.19 85 GLU A O 1
ATOM 684 N N . ASP A 1 86 ? -7.116 -17.587 -43.694 1.00 54.12 86 ASP A N 1
ATOM 685 C CA . ASP A 1 86 ? -6.955 -16.874 -44.979 1.00 54.12 86 ASP A CA 1
ATOM 686 C C . ASP A 1 86 ? -5.978 -15.699 -44.748 1.00 54.12 86 ASP A C 1
ATOM 688 O O . ASP A 1 86 ? -6.084 -14.979 -43.762 1.00 54.12 86 ASP A O 1
ATOM 692 N N . GLU A 1 87 ? -4.991 -15.346 -45.556 1.00 54.62 87 GLU A N 1
ATOM 693 C CA . GLU A 1 87 ? -4.341 -15.852 -46.757 1.00 54.62 87 GLU A CA 1
ATOM 694 C C . GLU A 1 87 ? -2.998 -15.085 -46.796 1.00 54.62 87 GLU A C 1
ATOM 696 O O . GLU A 1 87 ? -2.834 -14.020 -46.195 1.00 54.62 87 GLU A O 1
ATOM 701 N N . GLU A 1 88 ? -2.017 -15.674 -47.462 1.00 62.12 88 GLU A N 1
ATOM 702 C CA . GLU A 1 88 ? -0.684 -15.135 -47.721 1.00 62.12 88 GLU A CA 1
ATOM 703 C C . GLU A 1 88 ? -0.743 -13.737 -48.374 1.00 62.12 88 GLU A C 1
ATOM 705 O O . GLU A 1 88 ? -1.384 -13.588 -49.408 1.00 62.12 88 GLU A O 1
ATOM 710 N N . ASP A 1 89 ? -0.011 -12.750 -47.845 1.00 52.91 89 ASP A N 1
ATOM 711 C CA . ASP A 1 89 ? 0.465 -11.619 -48.657 1.00 52.91 89 ASP A CA 1
ATOM 712 C C . ASP A 1 89 ? 1.916 -11.273 -48.268 1.00 52.91 89 ASP A C 1
ATOM 714 O O . ASP A 1 89 ? 2.216 -10.696 -47.218 1.00 52.91 89 ASP A O 1
ATOM 718 N N . GLU A 1 90 ? 2.829 -11.741 -49.123 1.00 61.22 90 GLU A N 1
ATOM 719 C CA . GLU A 1 90 ? 4.263 -11.456 -49.142 1.00 61.22 90 GLU A CA 1
ATOM 720 C C . GLU A 1 90 ? 4.525 -10.109 -49.835 1.00 61.22 90 GLU A C 1
ATOM 722 O O . GLU A 1 90 ? 4.844 -10.094 -51.021 1.00 61.22 90 GLU A O 1
ATOM 727 N N . ASP A 1 91 ? 4.495 -8.994 -49.102 1.00 52.66 91 ASP A N 1
ATOM 728 C CA . ASP A 1 91 ? 4.845 -7.687 -49.681 1.00 52.66 91 ASP A CA 1
ATOM 729 C C . ASP A 1 91 ? 6.032 -7.025 -48.953 1.00 52.66 91 ASP A C 1
ATOM 731 O O . ASP A 1 91 ? 5.899 -6.205 -48.045 1.00 52.66 91 ASP A O 1
ATOM 735 N N . ASP A 1 92 ? 7.213 -7.455 -49.399 1.00 64.88 92 ASP A N 1
ATOM 736 C CA . ASP A 1 92 ? 8.462 -6.709 -49.616 1.00 64.88 92 ASP A CA 1
ATOM 737 C C . ASP A 1 92 ? 8.313 -5.177 -49.737 1.00 64.88 92 ASP A C 1
ATOM 739 O O . ASP A 1 92 ? 7.814 -4.719 -50.758 1.00 64.88 92 ASP A O 1
ATOM 743 N N . TYR A 1 93 ? 8.801 -4.393 -48.758 1.00 53.81 93 TYR A N 1
ATOM 744 C CA . TYR A 1 93 ? 9.185 -2.982 -48.961 1.00 53.81 93 TYR A CA 1
ATOM 745 C C . TYR A 1 93 ? 10.320 -2.521 -48.019 1.00 53.81 93 TYR A C 1
ATOM 747 O O . TYR A 1 93 ? 10.117 -2.260 -46.834 1.00 53.81 93 TYR A O 1
ATOM 755 N N . ASP A 1 94 ? 11.510 -2.426 -48.617 1.00 48.38 94 ASP A N 1
ATOM 756 C CA . ASP A 1 94 ? 12.460 -1.299 -48.620 1.00 48.38 94 ASP A CA 1
ATOM 757 C C . ASP A 1 94 ? 12.961 -0.674 -47.298 1.00 48.38 94 ASP A C 1
ATOM 759 O O . ASP A 1 94 ? 12.354 0.205 -46.690 1.00 48.38 94 ASP A O 1
ATOM 763 N N . ASP A 1 95 ? 14.175 -1.109 -46.950 1.00 58.50 95 ASP A N 1
ATOM 764 C CA . ASP A 1 95 ? 15.378 -0.309 -46.658 1.00 58.50 95 ASP A CA 1
ATOM 765 C C . ASP A 1 95 ? 15.248 1.219 -46.870 1.00 58.50 95 ASP A C 1
ATOM 767 O O . ASP A 1 95 ? 15.314 1.712 -47.997 1.00 58.50 95 ASP A O 1
ATOM 771 N N . TYR A 1 96 ? 15.132 1.971 -45.770 1.00 57.19 96 TYR A N 1
ATOM 772 C CA . TYR A 1 96 ? 15.435 3.404 -45.731 1.00 57.19 96 TYR A CA 1
ATOM 773 C C . TYR A 1 96 ? 16.526 3.663 -44.693 1.00 57.19 96 TYR A C 1
ATOM 775 O O . TYR A 1 96 ? 16.276 3.792 -43.493 1.00 57.19 96 TYR A O 1
ATOM 783 N N . ASP A 1 97 ? 17.743 3.707 -45.218 1.00 57.09 97 ASP A N 1
ATOM 784 C CA . ASP A 1 97 ? 18.915 4.370 -44.669 1.00 57.09 97 ASP A CA 1
ATOM 785 C C . ASP A 1 97 ? 18.769 5.873 -44.965 1.00 57.09 97 ASP A C 1
ATOM 787 O O . ASP A 1 97 ? 18.794 6.271 -46.128 1.00 57.09 97 ASP A O 1
ATOM 791 N N . GLU A 1 98 ? 18.563 6.707 -43.946 1.00 61.41 98 GLU A N 1
ATOM 792 C CA . GLU A 1 98 ? 18.874 8.137 -44.038 1.00 61.41 98 GLU A CA 1
ATOM 793 C C . GLU A 1 98 ? 19.245 8.664 -42.645 1.00 61.41 98 GLU A C 1
ATOM 795 O O . GLU A 1 98 ? 18.422 8.833 -41.744 1.00 61.41 98 GLU A O 1
ATOM 800 N N . GLU A 1 99 ? 20.557 8.827 -42.483 1.00 60.19 99 GLU A N 1
ATOM 801 C CA . GLU A 1 99 ? 21.222 9.623 -41.464 1.00 60.19 99 GLU A CA 1
ATOM 802 C C . GLU A 1 99 ? 20.719 11.074 -41.558 1.00 60.19 99 GLU A C 1
ATOM 804 O O . GLU A 1 99 ? 20.918 11.712 -42.589 1.00 60.19 99 GLU A O 1
ATOM 809 N N . ASP A 1 100 ? 20.124 11.608 -40.490 1.00 57.53 100 ASP A N 1
ATOM 810 C CA . ASP A 1 100 ? 20.008 13.056 -40.304 1.00 57.53 100 ASP A CA 1
ATOM 811 C C . ASP A 1 100 ? 20.740 13.449 -39.015 1.00 57.53 100 ASP A C 1
ATOM 813 O O . ASP A 1 100 ? 20.349 13.121 -37.889 1.00 57.53 100 ASP A O 1
ATOM 817 N N . GLU A 1 101 ? 21.876 14.098 -39.254 1.00 60.59 101 GLU A N 1
ATOM 818 C CA . GLU A 1 101 ? 22.693 14.852 -38.318 1.00 60.59 101 GLU A CA 1
ATOM 819 C C . GLU A 1 101 ? 21.985 16.169 -37.931 1.00 60.59 101 GLU A C 1
ATOM 821 O O . GLU A 1 101 ? 21.235 16.737 -38.721 1.00 60.59 101 GLU A O 1
ATOM 826 N N . ASP A 1 102 ? 22.328 16.663 -36.738 1.00 54.97 102 ASP A N 1
ATOM 827 C CA . ASP A 1 102 ? 22.279 18.065 -36.296 1.00 54.97 102 ASP A CA 1
ATOM 828 C C . ASP A 1 102 ? 20.908 18.763 -36.121 1.00 54.97 102 ASP A C 1
ATOM 830 O O . ASP A 1 102 ? 20.196 19.078 -37.066 1.00 54.97 102 ASP A O 1
ATOM 834 N N . ASP A 1 103 ? 20.582 19.142 -34.880 1.00 58.53 103 ASP A N 1
ATOM 835 C CA . ASP A 1 103 ? 20.784 20.538 -34.456 1.00 58.53 103 ASP A CA 1
ATOM 836 C C . ASP A 1 103 ? 20.517 20.705 -32.948 1.00 58.53 103 ASP A C 1
ATOM 838 O O . ASP A 1 103 ? 19.454 20.367 -32.418 1.00 58.53 103 ASP A O 1
ATOM 842 N N . ASP A 1 104 ? 21.531 21.242 -32.271 1.00 63.47 104 ASP A N 1
ATOM 843 C CA . ASP A 1 104 ? 21.438 21.886 -30.967 1.00 63.47 104 ASP A CA 1
ATOM 844 C C . ASP A 1 104 ? 20.500 23.103 -31.061 1.00 63.47 104 ASP A C 1
ATOM 846 O O . ASP A 1 104 ? 20.678 23.940 -31.941 1.00 63.47 104 ASP A O 1
ATOM 850 N N . ASP A 1 105 ? 19.581 23.276 -30.108 1.00 63.94 105 ASP A N 1
ATOM 851 C CA . ASP A 1 105 ? 19.297 24.615 -29.580 1.00 63.94 105 ASP A CA 1
ATOM 852 C C . ASP A 1 105 ? 18.625 24.532 -28.199 1.00 63.94 105 ASP A C 1
ATOM 854 O O . ASP A 1 105 ? 17.524 24.007 -28.014 1.00 63.94 105 ASP A O 1
ATOM 858 N N . ASP A 1 106 ? 19.357 25.066 -27.223 1.00 59.69 106 ASP A N 1
ATOM 859 C CA . ASP A 1 106 ? 18.954 25.335 -25.850 1.00 59.69 106 ASP A CA 1
ATOM 860 C C . ASP A 1 106 ? 17.750 26.300 -25.814 1.00 59.69 106 ASP A C 1
ATOM 862 O O . ASP A 1 106 ? 17.902 27.501 -26.057 1.00 59.69 106 ASP A O 1
ATOM 866 N N . ASP A 1 107 ? 16.559 25.810 -25.452 1.00 63.84 107 ASP A N 1
ATOM 867 C CA . ASP A 1 107 ? 15.414 26.664 -25.100 1.00 63.84 107 ASP A CA 1
ATOM 868 C C . ASP A 1 107 ? 15.229 26.702 -23.574 1.00 63.84 107 ASP A C 1
ATOM 870 O O . ASP A 1 107 ? 14.538 25.880 -22.964 1.00 63.84 107 ASP A O 1
ATOM 874 N N . ASP A 1 108 ? 15.902 27.677 -22.954 1.00 61.97 108 ASP A N 1
ATOM 875 C CA . ASP A 1 108 ? 15.708 28.119 -21.569 1.00 61.97 108 ASP A CA 1
ATOM 876 C C . ASP A 1 108 ? 14.315 28.774 -21.423 1.00 61.97 108 ASP A C 1
ATOM 878 O O . ASP A 1 108 ? 14.144 29.998 -21.413 1.00 61.97 108 ASP A O 1
ATOM 882 N N . GLY A 1 109 ? 13.292 27.925 -21.310 1.00 55.44 109 GLY A N 1
ATOM 883 C CA . GLY A 1 109 ? 11.908 28.302 -21.040 1.00 55.44 109 GLY A CA 1
ATOM 884 C C . GLY A 1 109 ? 11.636 28.542 -19.554 1.00 55.44 109 GLY A C 1
ATOM 885 O O . GLY A 1 109 ? 11.163 27.657 -18.841 1.00 55.44 109 GLY A O 1
ATOM 886 N N . ASP A 1 110 ? 11.900 29.770 -19.109 1.00 61.59 110 ASP A N 1
ATOM 887 C CA . ASP A 1 110 ? 11.408 30.372 -17.865 1.00 61.59 110 ASP A CA 1
ATOM 888 C C . ASP A 1 110 ? 9.865 30.337 -17.824 1.00 61.59 110 ASP A C 1
ATOM 890 O O . ASP A 1 110 ? 9.181 31.040 -18.571 1.00 61.59 110 ASP A O 1
ATOM 894 N N . SER A 1 111 ? 9.308 29.466 -16.980 1.00 54.62 111 SER A N 1
ATOM 895 C CA . SER A 1 111 ? 7.866 29.275 -16.795 1.00 54.62 111 SER A CA 1
ATOM 896 C C . SER A 1 111 ? 7.501 29.552 -15.339 1.00 54.62 111 SER A C 1
ATOM 898 O O . SER A 1 111 ? 7.531 28.665 -14.482 1.00 54.62 111 SER A O 1
ATOM 900 N N . GLU A 1 112 ? 7.137 30.806 -15.092 1.00 55.84 112 GLU A N 1
ATOM 901 C CA . GLU A 1 112 ? 6.576 31.320 -13.848 1.00 55.84 112 GLU A CA 1
ATOM 902 C C . GLU A 1 112 ? 5.263 30.610 -13.443 1.00 55.84 112 GLU A C 1
ATOM 904 O O . GLU A 1 112 ? 4.396 30.331 -14.269 1.00 55.84 112 GLU A O 1
ATOM 909 N N . ASP A 1 113 ? 5.138 30.366 -12.134 1.00 51.66 113 ASP A N 1
ATOM 910 C CA . ASP A 1 113 ? 3.907 30.285 -11.332 1.00 51.66 113 ASP A CA 1
ATOM 911 C C . ASP A 1 113 ? 2.674 29.575 -11.928 1.00 51.66 113 ASP A C 1
ATOM 913 O O . ASP A 1 113 ? 1.696 30.185 -12.368 1.00 51.66 113 ASP A O 1
ATOM 917 N N . ALA A 1 114 ? 2.640 28.250 -11.764 1.00 47.62 114 ALA A N 1
ATOM 918 C CA . ALA A 1 114 ? 1.390 27.504 -11.689 1.00 47.62 114 ALA A CA 1
ATOM 919 C C . ALA A 1 114 ? 0.923 27.430 -10.225 1.00 47.62 114 ALA A C 1
ATOM 921 O O . ALA A 1 114 ? 1.279 26.515 -9.476 1.00 47.62 114 ALA A O 1
ATOM 922 N N . GLU A 1 115 ? 0.102 28.397 -9.814 1.00 50.97 115 GLU A N 1
ATOM 923 C CA . GLU A 1 115 ? -0.685 28.295 -8.586 1.00 50.97 115 GLU A CA 1
ATOM 924 C C . GLU A 1 115 ? -1.686 27.136 -8.718 1.00 50.97 115 GLU A C 1
ATOM 926 O O . GLU A 1 115 ? -2.784 27.266 -9.264 1.00 50.97 115 GLU A O 1
ATOM 931 N N . SER A 1 116 ? -1.268 25.963 -8.235 1.00 45.16 116 SER A N 1
ATOM 932 C CA . SER A 1 116 ? -2.110 24.781 -8.073 1.00 45.16 116 SER A CA 1
ATOM 933 C C . SER A 1 116 ? -3.271 25.128 -7.151 1.00 45.16 116 SER A C 1
ATOM 935 O O . SER A 1 116 ? -3.111 25.254 -5.936 1.00 45.16 116 SER A O 1
ATOM 937 N N . SER A 1 117 ? -4.446 25.256 -7.755 1.00 45.94 117 SER A N 1
ATOM 938 C CA . SER A 1 117 ? -5.719 25.356 -7.060 1.00 45.94 117 SER A CA 1
ATOM 939 C C . SER A 1 117 ? -5.889 24.135 -6.158 1.00 45.94 117 SER A C 1
ATOM 941 O O . SER A 1 117 ? -5.818 22.991 -6.600 1.00 45.94 117 SER A O 1
ATOM 943 N N . ASP A 1 118 ? -6.028 24.415 -4.868 1.00 41.72 118 ASP A N 1
ATOM 944 C CA . ASP A 1 118 ? -6.277 23.474 -3.784 1.00 41.72 118 ASP A CA 1
ATOM 945 C C . ASP A 1 118 ? -7.687 22.889 -3.989 1.00 41.72 118 ASP A C 1
ATOM 947 O O . ASP A 1 118 ? -8.683 23.419 -3.486 1.00 41.72 118 ASP A O 1
ATOM 951 N N . ASP A 1 119 ? -7.793 21.844 -4.815 1.00 39.12 119 ASP A N 1
ATOM 952 C CA . ASP A 1 119 ? -9.020 21.068 -4.950 1.00 39.12 119 ASP A CA 1
ATOM 953 C C . ASP A 1 119 ? -9.268 20.337 -3.631 1.00 39.12 119 ASP A C 1
ATOM 955 O O . ASP A 1 119 ? -8.760 19.253 -3.332 1.00 39.12 119 ASP A O 1
ATOM 959 N N . ASN A 1 120 ? -10.065 21.020 -2.819 1.00 42.88 120 ASN A N 1
ATOM 960 C CA . ASN A 1 120 ? -10.721 20.570 -1.614 1.00 42.88 120 ASN A CA 1
ATOM 961 C C . ASN A 1 120 ? -11.532 19.299 -1.921 1.00 42.88 120 ASN A C 1
ATOM 963 O O . ASN A 1 120 ? -12.736 19.353 -2.174 1.00 42.88 120 ASN A O 1
ATOM 967 N N . ILE A 1 121 ? -10.863 18.141 -1.904 1.00 43.25 121 ILE A N 1
ATOM 968 C CA . ILE A 1 121 ? -11.502 16.833 -1.774 1.00 43.25 121 ILE A CA 1
ATOM 969 C C . ILE A 1 121 ? -12.147 16.810 -0.385 1.00 43.25 121 ILE A C 1
ATOM 971 O O . ILE A 1 121 ? -11.556 16.454 0.640 1.00 43.25 121 ILE A O 1
ATOM 975 N N . GLU A 1 122 ? -13.389 17.287 -0.345 1.00 40.72 122 GLU A N 1
ATOM 976 C CA . GLU A 1 122 ? -14.235 17.153 0.821 1.00 40.72 122 GLU A CA 1
ATOM 977 C C . GLU A 1 122 ? -14.397 15.663 1.101 1.00 40.72 122 GLU A C 1
ATOM 979 O O . GLU A 1 122 ? -14.857 14.863 0.283 1.00 40.72 122 GLU A O 1
ATOM 984 N N . SER A 1 123 ? -13.937 15.287 2.286 1.00 42.41 123 SER A N 1
ATOM 985 C CA . SER A 1 123 ? -14.092 13.956 2.837 1.00 42.41 123 SER A CA 1
ATOM 986 C C . SER A 1 123 ? -15.587 13.724 3.041 1.00 42.41 123 SER A C 1
ATOM 988 O O . SER A 1 123 ? -16.161 14.193 4.019 1.00 42.41 123 SER A O 1
ATOM 990 N N . VAL A 1 124 ? -16.227 13.052 2.082 1.00 39.75 124 VAL A N 1
ATOM 991 C CA . VAL A 1 124 ? -17.640 12.675 2.164 1.00 39.75 124 VAL A CA 1
ATOM 992 C C . VAL A 1 124 ? -17.797 11.662 3.296 1.00 39.75 124 VAL A C 1
ATOM 994 O O . VAL A 1 124 ? -17.492 10.476 3.153 1.00 39.75 124 VAL A O 1
ATOM 997 N N . GLU A 1 125 ? -18.237 12.157 4.449 1.00 44.66 125 GLU A N 1
ATOM 998 C CA . GLU A 1 125 ? -18.691 11.341 5.564 1.00 44.66 125 GLU A CA 1
ATOM 999 C C . GLU A 1 125 ? -20.133 10.878 5.320 1.00 44.66 125 GLU A C 1
ATOM 1001 O O . GLU A 1 125 ? -21.035 11.681 5.095 1.00 44.66 125 GLU A O 1
ATOM 1006 N N . GLY A 1 126 ? -20.317 9.557 5.385 1.00 44.97 126 GLY A N 1
ATOM 1007 C CA . GLY A 1 126 ? -21.518 8.853 5.841 1.00 44.97 126 GLY A CA 1
ATOM 1008 C C . GLY A 1 126 ? -22.882 9.502 5.599 1.00 44.97 126 GLY A C 1
ATOM 1009 O O . GLY A 1 126 ? -23.496 10.014 6.531 1.00 44.97 126 GLY A O 1
ATOM 1010 N N . GLY A 1 127 ? -23.404 9.342 4.385 1.00 36.16 127 GLY A N 1
ATOM 1011 C CA . GLY A 1 127 ? -24.838 9.299 4.119 1.00 36.16 127 GLY A CA 1
ATOM 1012 C C . GLY A 1 127 ? -25.158 7.960 3.470 1.00 36.16 127 GLY A C 1
ATOM 1013 O O . GLY A 1 127 ? -24.672 7.677 2.375 1.00 36.16 127 GLY A O 1
ATOM 1014 N N . GLU A 1 128 ? -25.910 7.118 4.172 1.00 49.72 128 GLU A N 1
ATOM 1015 C CA . GLU A 1 128 ? -26.501 5.913 3.598 1.00 49.72 128 GLU A CA 1
ATOM 1016 C C . GLU A 1 128 ? -27.326 6.333 2.352 1.00 49.72 128 GLU A C 1
ATOM 1018 O O . GLU A 1 128 ? -27.930 7.406 2.317 1.00 49.72 128 GLU A O 1
ATOM 1023 N N . ASP A 1 129 ? -27.265 5.528 1.285 1.00 43.78 129 ASP A N 1
ATOM 1024 C CA . ASP A 1 129 ? -28.123 5.596 0.084 1.00 43.78 129 ASP A CA 1
ATOM 1025 C C . ASP A 1 129 ? -27.993 6.786 -0.907 1.00 43.78 129 ASP A C 1
ATOM 1027 O O . ASP A 1 129 ? -28.801 6.913 -1.830 1.00 43.78 129 ASP A O 1
ATOM 1031 N N . GLY A 1 130 ? -26.914 7.575 -0.844 1.00 42.22 130 GLY A N 1
ATOM 1032 C CA . GLY A 1 130 ? -26.548 8.543 -1.893 1.00 42.22 130 GLY A CA 1
ATOM 1033 C C . GLY A 1 130 ? -25.647 7.951 -2.985 1.00 42.22 130 GLY A C 1
ATOM 1034 O O . GLY A 1 130 ? -24.749 7.171 -2.689 1.00 42.22 130 GLY A O 1
ATOM 1035 N N . GLU A 1 131 ? -25.883 8.336 -4.240 1.00 47.03 131 GLU A N 1
ATOM 1036 C CA . GLU A 1 131 ? -25.192 7.958 -5.486 1.00 47.03 131 GLU A CA 1
ATOM 1037 C C . GLU A 1 131 ? -23.656 8.150 -5.414 1.00 47.03 131 GLU A C 1
ATOM 1039 O O . GLU A 1 131 ? -23.086 9.116 -5.913 1.00 47.03 131 GLU A O 1
ATOM 1044 N N . GLY A 1 132 ? -22.973 7.243 -4.713 1.00 47.19 132 GLY A N 1
ATOM 1045 C CA . GLY A 1 132 ? -21.535 7.285 -4.484 1.00 47.19 132 GLY A CA 1
ATOM 1046 C C . GLY A 1 132 ? -20.762 6.923 -5.744 1.00 47.19 132 GLY A C 1
ATOM 1047 O O . GLY A 1 132 ? -21.124 5.986 -6.462 1.00 47.19 132 GLY A O 1
ATOM 1048 N N . THR A 1 133 ? -19.670 7.647 -5.989 1.00 49.69 133 THR A N 1
ATOM 1049 C CA . THR A 1 133 ? -18.668 7.296 -6.996 1.00 49.69 133 THR A CA 1
ATOM 1050 C C . THR A 1 133 ? -18.312 5.819 -6.830 1.00 49.69 133 THR A C 1
ATOM 1052 O O . THR A 1 133 ? -17.785 5.387 -5.802 1.00 49.69 133 THR A O 1
ATOM 1055 N N . LYS A 1 134 ? -18.701 4.997 -7.811 1.00 57.53 134 LYS A N 1
ATOM 1056 C CA . LYS A 1 134 ? -18.439 3.559 -7.766 1.00 57.53 134 LYS A CA 1
ATOM 1057 C C . LYS A 1 134 ? -16.928 3.391 -7.697 1.00 57.53 134 LYS A C 1
ATOM 1059 O O . LYS A 1 134 ? -16.225 3.817 -8.610 1.00 57.53 134 LYS A O 1
ATOM 1064 N N . ARG A 1 135 ? -16.435 2.794 -6.610 1.00 64.56 135 ARG A N 1
ATOM 1065 C CA . ARG A 1 135 ? -15.033 2.378 -6.535 1.00 64.56 135 ARG A CA 1
ATOM 1066 C C . ARG A 1 135 ? -14.721 1.527 -7.769 1.00 64.56 135 ARG A C 1
ATOM 1068 O O . ARG A 1 135 ? -15.596 0.754 -8.176 1.00 64.56 135 ARG A O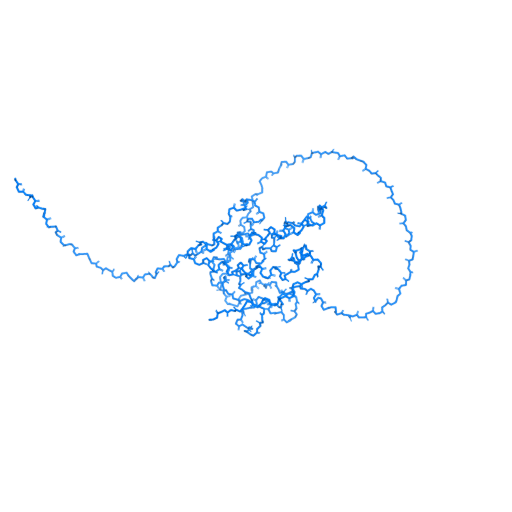 1
ATOM 1075 N N . PRO A 1 136 ? -13.526 1.668 -8.362 1.00 72.56 136 PRO A N 1
ATOM 1076 C CA . PRO A 1 136 ? -13.163 0.895 -9.538 1.00 72.56 136 PRO A CA 1
ATOM 1077 C C . PRO A 1 136 ? -13.254 -0.595 -9.190 1.00 72.56 136 PRO A C 1
ATOM 1079 O O . PRO A 1 136 ? -12.531 -1.097 -8.334 1.00 72.56 136 PRO A O 1
ATOM 1082 N N . GLY A 1 137 ? -14.222 -1.292 -9.783 1.00 77.19 137 GLY A N 1
ATOM 1083 C CA . GLY A 1 137 ? -14.288 -2.748 -9.725 1.00 77.19 137 GLY A CA 1
ATOM 1084 C C . GLY A 1 137 ? -13.304 -3.343 -10.727 1.00 77.19 137 GLY A C 1
ATOM 1085 O O . GLY A 1 137 ? -12.949 -2.689 -11.703 1.00 77.19 137 GLY A O 1
ATOM 1086 N N . CYS A 1 138 ? -12.916 -4.603 -10.548 1.00 82.62 138 CYS A N 1
ATOM 1087 C CA . CYS A 1 138 ? -12.021 -5.305 -11.477 1.00 82.62 138 CYS A CA 1
ATOM 1088 C C . CYS A 1 138 ? -12.672 -5.687 -12.829 1.00 82.62 138 CYS A C 1
ATOM 1090 O O . CYS A 1 138 ? -12.229 -6.625 -13.476 1.00 82.62 138 CYS A O 1
ATOM 1092 N N . GLY A 1 139 ? -13.786 -5.061 -13.223 1.00 81.94 139 GLY A N 1
ATOM 1093 C CA . GLY A 1 139 ? -14.506 -5.363 -14.472 1.00 81.94 139 GLY A CA 1
ATOM 1094 C C . GLY A 1 139 ? -15.337 -6.658 -14.488 1.00 81.94 139 GLY A C 1
ATOM 1095 O O . GLY A 1 139 ? -16.260 -6.772 -15.291 1.00 81.94 139 GLY A O 1
ATOM 1096 N N . LYS A 1 140 ? -15.103 -7.615 -13.575 1.00 83.94 140 LYS A N 1
ATOM 1097 C CA . LYS A 1 140 ? -15.834 -8.901 -13.547 1.00 83.94 140 LYS A CA 1
ATOM 1098 C C . LYS A 1 140 ? -17.321 -8.728 -13.169 1.00 83.94 140 LYS A C 1
ATOM 1100 O O . LYS A 1 140 ? -17.652 -8.009 -12.224 1.00 83.94 140 LYS A O 1
ATOM 1105 N N . ARG A 1 141 ? -18.236 -9.450 -13.842 1.00 82.50 141 ARG A N 1
ATOM 1106 C CA . ARG A 1 141 ? -19.707 -9.370 -13.617 1.00 82.50 141 ARG A CA 1
ATOM 1107 C C . ARG A 1 141 ? -20.124 -9.646 -12.164 1.00 82.50 141 ARG A C 1
ATOM 1109 O O . ARG A 1 141 ? -21.079 -9.053 -11.672 1.00 82.50 141 ARG A O 1
ATOM 1116 N N . SER A 1 142 ? -19.402 -10.527 -11.475 1.00 86.81 142 SER A N 1
ATOM 1117 C CA . SER A 1 142 ? -19.618 -10.909 -10.073 1.00 86.81 142 SER A CA 1
ATOM 1118 C C . SER A 1 142 ? -18.569 -10.310 -9.125 1.00 86.81 142 SER A C 1
ATOM 1120 O O . SER A 1 142 ? -18.289 -10.872 -8.068 1.00 86.81 142 SER A O 1
ATOM 1122 N N . CYS A 1 143 ? -17.986 -9.158 -9.478 1.00 89.69 143 CYS A N 1
ATOM 1123 C CA . CYS A 1 143 ? -16.948 -8.498 -8.690 1.00 89.69 143 CYS A CA 1
ATOM 1124 C C . CYS A 1 143 ? -17.377 -8.278 -7.224 1.00 89.69 143 CYS A C 1
ATOM 1126 O O . CYS A 1 143 ? -18.443 -7.727 -6.913 1.00 89.69 143 CYS A O 1
ATOM 1128 N N . ILE A 1 144 ? -16.517 -8.710 -6.303 1.00 92.31 144 ILE A N 1
ATOM 1129 C CA . ILE A 1 144 ? -16.641 -8.488 -4.855 1.00 92.31 144 ILE A CA 1
ATOM 1130 C C . ILE A 1 144 ? -15.566 -7.543 -4.311 1.00 92.31 144 ILE A C 1
ATOM 1132 O O . ILE A 1 144 ? -15.478 -7.336 -3.104 1.00 92.31 144 ILE A O 1
ATOM 1136 N N . CYS A 1 145 ? -14.759 -6.959 -5.192 1.00 92.69 145 CYS A N 1
ATOM 1137 C CA . CYS A 1 145 ? -13.695 -6.045 -4.826 1.00 92.69 145 CYS A CA 1
ATOM 1138 C C . CYS A 1 145 ? -14.277 -4.821 -4.096 1.00 92.69 145 CYS A C 1
ATOM 1140 O O . CYS A 1 145 ? -15.342 -4.317 -4.461 1.00 92.69 145 CYS A O 1
ATOM 1142 N N . PHE A 1 146 ? -13.592 -4.361 -3.050 1.00 93.00 146 PHE A N 1
ATOM 1143 C CA . PHE A 1 146 ? -13.975 -3.218 -2.209 1.00 93.00 146 PHE A CA 1
ATOM 1144 C C . PHE A 1 146 ? -15.316 -3.337 -1.478 1.00 93.00 146 PHE A C 1
ATOM 1146 O O . PHE A 1 146 ? -15.780 -2.357 -0.888 1.00 93.00 146 PHE A O 1
ATOM 1153 N N . LYS A 1 147 ? -15.944 -4.516 -1.468 1.00 94.00 147 LYS A N 1
ATOM 1154 C CA . LYS A 1 147 ? -17.087 -4.759 -0.587 1.00 94.00 147 LYS A CA 1
ATOM 1155 C C . LYS A 1 147 ? -16.582 -4.925 0.850 1.00 94.00 147 LYS A C 1
ATOM 1157 O O . LYS A 1 147 ? -15.504 -5.489 1.049 1.00 94.00 147 LYS A O 1
ATOM 1162 N N . PRO A 1 148 ? -17.332 -4.452 1.862 1.00 95.94 148 PRO A N 1
ATOM 1163 C CA . PRO A 1 148 ? -16.987 -4.715 3.252 1.00 95.94 148 PRO A CA 1
ATOM 1164 C C . PRO A 1 148 ? -16.892 -6.220 3.507 1.00 95.94 148 PRO A C 1
ATOM 1166 O O . PRO A 1 148 ? -17.753 -6.973 3.049 1.00 95.94 148 PRO A O 1
ATOM 1169 N N . PHE A 1 149 ? -15.905 -6.651 4.294 1.00 95.06 149 PHE A N 1
ATOM 1170 C CA . PHE A 1 149 ? -15.723 -8.066 4.642 1.00 95.06 149 PHE A CA 1
ATOM 1171 C C . PHE A 1 149 ? -16.987 -8.711 5.236 1.00 95.06 149 PHE A C 1
ATOM 1173 O O . PHE A 1 149 ? -17.308 -9.853 4.928 1.00 95.06 149 PHE A O 1
ATOM 1180 N N . ALA A 1 150 ? -17.784 -7.947 5.994 1.00 96.00 150 ALA A N 1
ATOM 1181 C CA . ALA A 1 150 ? -19.059 -8.407 6.550 1.00 96.00 150 ALA A CA 1
ATOM 1182 C C . ALA A 1 150 ? -20.069 -8.903 5.493 1.00 96.00 150 ALA A C 1
ATOM 1184 O O . ALA A 1 150 ? -20.961 -9.680 5.827 1.00 96.00 150 ALA A O 1
ATOM 1185 N N . ALA A 1 151 ? -19.946 -8.468 4.235 1.00 95.56 151 ALA A N 1
ATOM 1186 C CA . ALA A 1 151 ? -20.795 -8.934 3.143 1.00 95.56 151 ALA A CA 1
ATOM 1187 C C . ALA A 1 151 ? -20.366 -10.305 2.589 1.00 95.56 151 ALA A C 1
ATOM 1189 O O . ALA A 1 151 ? -21.197 -10.990 2.000 1.00 95.56 151 ALA A O 1
ATOM 1190 N N . ASN A 1 152 ? -19.099 -10.704 2.762 1.00 93.94 152 ASN A N 1
ATOM 1191 C CA . ASN A 1 152 ? -18.543 -11.965 2.257 1.00 93.94 152 ASN A CA 1
ATOM 1192 C C . ASN A 1 152 ? -17.520 -12.541 3.268 1.00 93.94 152 ASN A C 1
ATOM 1194 O O . ASN A 1 152 ? -16.320 -12.528 2.994 1.00 93.94 152 ASN A O 1
ATOM 1198 N N . PRO A 1 153 ? -17.966 -13.023 4.445 1.00 95.50 153 PRO A N 1
ATOM 1199 C CA . PRO A 1 153 ? -17.069 -13.415 5.539 1.00 95.50 153 PRO A CA 1
ATOM 1200 C C . PRO A 1 153 ? -16.214 -14.654 5.234 1.00 95.50 153 PRO A C 1
ATOM 1202 O O . PRO A 1 153 ? -15.161 -14.835 5.835 1.00 95.50 153 PRO A O 1
ATOM 1205 N N . ASP A 1 154 ? -16.652 -15.494 4.296 1.00 94.69 154 ASP A N 1
ATOM 1206 C CA . ASP A 1 154 ? -15.933 -16.708 3.894 1.00 94.69 154 ASP A CA 1
ATOM 1207 C C . ASP A 1 154 ? -14.921 -16.451 2.763 1.00 94.69 154 ASP A C 1
ATOM 1209 O O . ASP A 1 154 ? -14.262 -17.377 2.288 1.00 94.69 154 ASP A O 1
ATOM 1213 N N . HIS A 1 155 ? -14.808 -15.205 2.290 1.00 93.25 155 HIS A N 1
ATOM 1214 C CA . HIS A 1 155 ? -13.929 -14.876 1.175 1.00 93.25 155 HIS A CA 1
ATOM 1215 C C . HIS A 1 155 ? -12.458 -14.816 1.621 1.00 93.25 155 HIS A C 1
ATOM 1217 O O . HIS A 1 155 ? -12.150 -14.072 2.551 1.00 93.25 155 HIS A O 1
ATOM 1223 N N . PRO A 1 156 ? -11.527 -15.544 0.970 1.00 93.31 156 PRO A N 1
ATOM 1224 C CA . PRO A 1 156 ? -10.143 -15.653 1.439 1.00 93.31 156 PRO A CA 1
ATOM 1225 C C . PRO A 1 156 ? -9.297 -14.391 1.230 1.00 93.31 156 PRO A C 1
ATOM 1227 O O . PRO A 1 156 ? -8.329 -14.186 1.959 1.00 93.31 156 PRO A O 1
ATOM 1230 N N . TRP A 1 157 ? -9.624 -13.550 0.241 1.00 93.06 157 TRP A N 1
ATOM 1231 C CA . TRP A 1 157 ? -8.807 -12.380 -0.098 1.00 93.06 157 TRP A CA 1
ATOM 1232 C C . TRP A 1 157 ? -9.338 -11.133 0.591 1.00 93.06 157 TRP A C 1
ATOM 1234 O O . TRP A 1 157 ? -10.244 -10.457 0.096 1.00 93.06 157 TRP A O 1
ATOM 1244 N N . VAL A 1 158 ? -8.763 -10.849 1.752 1.00 95.25 158 VAL A N 1
ATOM 1245 C CA . VAL A 1 158 ? -9.162 -9.750 2.626 1.00 95.25 158 VAL A CA 1
ATOM 1246 C C . VAL A 1 158 ? -7.942 -8.893 2.927 1.00 95.25 158 VAL A C 1
ATOM 1248 O O . VAL A 1 158 ? -6.855 -9.416 3.157 1.00 95.25 158 VAL A O 1
ATOM 1251 N N . ILE A 1 159 ? -8.130 -7.579 2.933 1.00 96.44 159 ILE A N 1
ATOM 1252 C CA . ILE A 1 159 ? -7.094 -6.608 3.284 1.00 96.44 159 ILE A CA 1
ATOM 1253 C C . ILE A 1 159 ? -7.733 -5.448 4.050 1.00 96.44 159 ILE A C 1
ATOM 1255 O O . ILE A 1 159 ? -8.906 -5.126 3.821 1.00 96.44 159 ILE A O 1
ATOM 1259 N N . SER A 1 160 ? -7.005 -4.820 4.974 1.00 97.12 160 SER A N 1
ATOM 1260 C CA . SER A 1 160 ? -7.476 -3.559 5.549 1.00 97.12 160 SER A CA 1
ATOM 1261 C C . SER A 1 160 ? -7.408 -2.433 4.511 1.00 97.12 160 SER A C 1
ATOM 1263 O O . SER A 1 160 ? -6.617 -2.477 3.567 1.00 97.12 160 SER A O 1
ATOM 1265 N N . MET A 1 161 ? -8.223 -1.389 4.677 1.00 95.75 161 MET A N 1
ATOM 1266 C CA . MET A 1 161 ? -8.128 -0.202 3.823 1.00 95.75 161 MET A CA 1
ATOM 1267 C C . MET A 1 161 ? -6.727 0.420 3.901 1.00 95.75 161 MET A C 1
ATOM 1269 O O . MET A 1 161 ? -6.176 0.790 2.875 1.00 95.75 161 MET A O 1
ATOM 1273 N N . ALA A 1 162 ? -6.127 0.492 5.093 1.00 96.19 162 ALA A N 1
ATOM 1274 C CA . ALA A 1 162 ? -4.771 1.004 5.276 1.00 96.19 162 ALA A CA 1
ATOM 1275 C C . ALA A 1 162 ? -3.732 0.156 4.527 1.00 96.19 162 ALA A C 1
ATOM 1277 O O . ALA A 1 162 ? -2.884 0.710 3.832 1.00 96.19 162 ALA A O 1
ATOM 1278 N N . GLY A 1 163 ? -3.825 -1.174 4.605 1.00 96.38 163 GLY A N 1
ATOM 1279 C CA . GLY A 1 163 ? -2.959 -2.081 3.852 1.00 96.38 163 GLY A CA 1
ATOM 1280 C C . GLY A 1 163 ? -3.107 -1.911 2.340 1.00 96.38 163 GLY A C 1
ATOM 1281 O O . GLY A 1 163 ? -2.107 -1.847 1.627 1.00 96.38 163 GLY A O 1
ATOM 1282 N N . TYR A 1 164 ? -4.342 -1.753 1.852 1.00 95.50 164 TYR A N 1
ATOM 1283 C CA . TYR A 1 164 ? -4.613 -1.487 0.438 1.00 95.50 164 TYR A CA 1
ATOM 1284 C C . TYR A 1 164 ? -4.033 -0.143 -0.027 1.00 95.50 164 TYR A C 1
ATOM 1286 O O . TYR A 1 164 ? -3.377 -0.082 -1.063 1.00 95.50 164 TYR A O 1
ATOM 1294 N N . GLU A 1 165 ? -4.212 0.929 0.746 1.00 95.38 165 GLU A N 1
ATOM 1295 C CA . GLU A 1 165 ? -3.627 2.238 0.428 1.00 95.38 165 GLU A CA 1
ATOM 1296 C C . GLU A 1 165 ? -2.091 2.189 0.468 1.00 95.38 165 GLU A C 1
ATOM 1298 O O . GLU A 1 165 ? -1.427 2.783 -0.381 1.00 95.38 165 GLU A O 1
ATOM 1303 N N . LYS A 1 166 ? -1.497 1.432 1.404 1.00 95.81 166 LYS A N 1
ATOM 1304 C CA . LYS A 1 166 ? -0.040 1.233 1.440 1.00 95.81 166 LYS A CA 1
ATOM 1305 C C . LYS A 1 166 ? 0.447 0.468 0.208 1.00 95.81 166 LYS A C 1
ATOM 1307 O O . LYS A 1 166 ? 1.476 0.847 -0.353 1.00 95.81 166 LYS A O 1
ATOM 1312 N N . PHE A 1 167 ? -0.290 -0.554 -0.232 1.00 94.81 167 PHE A N 1
ATOM 1313 C CA . PHE A 1 167 ? -0.048 -1.254 -1.496 1.00 94.81 167 PHE A CA 1
ATOM 1314 C C . PHE A 1 167 ? -0.096 -0.293 -2.693 1.00 94.81 167 PHE A C 1
ATOM 1316 O O . PHE A 1 167 ? 0.859 -0.251 -3.466 1.00 94.81 167 PHE A O 1
ATOM 1323 N N . MET A 1 168 ? -1.150 0.521 -2.816 1.00 93.50 168 MET A N 1
ATOM 1324 C CA . MET A 1 168 ? -1.279 1.503 -3.901 1.00 93.50 168 MET A CA 1
ATOM 1325 C C . MET A 1 168 ? -0.136 2.521 -3.887 1.00 93.50 168 MET A C 1
ATOM 1327 O O . MET A 1 168 ? 0.402 2.864 -4.937 1.00 93.50 168 MET A O 1
ATOM 1331 N N . ASN A 1 169 ? 0.294 2.948 -2.700 1.00 94.75 169 ASN A N 1
ATOM 1332 C CA . ASN A 1 169 ? 1.461 3.808 -2.540 1.00 94.75 169 ASN A CA 1
ATOM 1333 C C . ASN A 1 169 ? 2.741 3.130 -3.083 1.00 94.75 169 ASN A C 1
ATOM 1335 O O . ASN A 1 169 ? 3.487 3.739 -3.847 1.00 94.75 169 ASN A O 1
ATOM 1339 N N . GLN A 1 170 ? 2.968 1.842 -2.789 1.00 94.12 170 GLN A N 1
ATOM 1340 C CA . GLN A 1 170 ? 4.117 1.106 -3.351 1.00 94.12 170 GLN A CA 1
ATOM 1341 C C . GLN A 1 170 ? 4.010 0.912 -4.864 1.00 94.12 170 GLN A C 1
ATOM 1343 O O . GLN A 1 170 ? 5.013 0.962 -5.573 1.00 94.12 170 GLN A O 1
ATOM 1348 N N . PHE A 1 171 ? 2.794 0.714 -5.366 1.00 91.50 171 PHE A N 1
ATOM 1349 C CA . PHE A 1 171 ? 2.526 0.621 -6.793 1.00 91.50 171 PHE A CA 1
ATOM 1350 C C . PHE A 1 171 ? 2.931 1.923 -7.502 1.00 91.50 171 PHE A C 1
ATOM 1352 O O . PHE A 1 171 ? 3.730 1.874 -8.433 1.00 91.50 171 PHE A O 1
ATOM 1359 N N . LEU A 1 172 ? 2.509 3.088 -6.990 1.00 93.06 172 LEU A N 1
ATOM 1360 C CA . LEU A 1 172 ? 2.916 4.410 -7.494 1.00 93.06 172 LEU A CA 1
ATOM 1361 C C . LEU A 1 172 ? 4.430 4.637 -7.415 1.00 93.06 172 LEU A C 1
ATOM 1363 O O . LEU A 1 172 ? 5.039 5.127 -8.366 1.00 93.06 172 LEU A O 1
ATOM 1367 N N . HIS A 1 173 ? 5.054 4.251 -6.301 1.00 93.00 173 HIS A N 1
ATOM 1368 C CA . HIS A 1 173 ? 6.504 4.324 -6.152 1.00 93.00 173 HIS A CA 1
ATOM 1369 C C . HIS A 1 173 ? 7.257 3.485 -7.192 1.00 93.00 173 HIS A C 1
ATOM 1371 O O . HIS A 1 173 ? 8.384 3.846 -7.531 1.00 93.00 173 HIS A O 1
ATOM 1377 N N . ASN A 1 174 ? 6.662 2.399 -7.688 1.00 91.56 174 ASN A N 1
ATOM 1378 C CA . ASN A 1 174 ? 7.270 1.567 -8.720 1.00 91.56 174 ASN A CA 1
ATOM 1379 C C . ASN A 1 174 ? 7.249 2.254 -10.090 1.00 91.56 174 ASN A C 1
ATOM 1381 O O . ASN A 1 174 ? 8.282 2.313 -10.749 1.00 91.56 174 ASN A O 1
ATOM 1385 N N . PHE A 1 175 ? 6.130 2.881 -10.479 1.00 90.25 175 PHE A N 1
ATOM 1386 C CA . PHE A 1 175 ? 6.051 3.617 -11.753 1.00 90.25 175 PHE A CA 1
ATOM 1387 C C . PHE A 1 175 ? 7.132 4.682 -11.882 1.00 90.25 175 PHE A C 1
ATOM 1389 O O . PHE A 1 175 ? 7.784 4.778 -12.914 1.00 90.25 175 PHE A O 1
ATOM 1396 N N . VAL A 1 176 ? 7.375 5.449 -10.817 1.00 91.69 176 VAL A N 1
ATOM 1397 C CA . VAL A 1 176 ? 8.372 6.532 -10.853 1.00 91.69 176 VAL A CA 1
ATOM 1398 C C . VAL A 1 176 ? 9.824 6.041 -10.836 1.00 91.69 176 VAL A C 1
ATOM 1400 O O . VAL A 1 176 ? 10.738 6.858 -10.882 1.00 91.69 176 VAL A O 1
ATOM 1403 N N . ARG A 1 177 ? 10.047 4.726 -10.741 1.00 90.12 177 ARG A N 1
ATOM 1404 C CA . ARG A 1 177 ? 11.372 4.091 -10.704 1.00 90.12 177 ARG A CA 1
ATOM 1405 C C . ARG A 1 177 ? 11.654 3.179 -11.889 1.00 90.12 177 ARG A C 1
ATOM 1407 O O . ARG A 1 177 ? 12.766 2.670 -11.987 1.00 90.12 177 ARG A O 1
ATOM 1414 N N . ILE A 1 178 ? 10.678 2.966 -12.765 1.00 87.81 178 ILE A N 1
ATOM 1415 C CA . ILE A 1 178 ? 10.842 2.176 -13.982 1.00 87.81 178 ILE A CA 1
ATOM 1416 C C . ILE A 1 178 ? 11.126 3.160 -15.131 1.00 87.81 178 ILE A C 1
ATOM 1418 O O . ILE A 1 178 ? 10.223 3.911 -15.508 1.00 87.81 178 ILE A O 1
ATOM 1422 N N . PRO A 1 179 ? 12.360 3.190 -15.679 1.00 89.50 179 PRO A N 1
ATOM 1423 C CA . PRO A 1 179 ? 12.744 4.117 -16.750 1.00 89.50 179 PRO A CA 1
ATOM 1424 C C . PRO A 1 179 ? 11.869 4.006 -18.006 1.00 89.50 179 PRO A C 1
ATOM 1426 O O . PRO A 1 179 ? 11.638 5.009 -18.681 1.00 89.50 179 PRO A O 1
ATOM 1429 N N . ASP A 1 180 ? 11.316 2.820 -18.271 1.00 87.12 180 ASP A N 1
ATOM 1430 C CA . ASP A 1 180 ? 10.453 2.559 -19.427 1.00 87.12 180 ASP A CA 1
ATOM 1431 C C . ASP A 1 180 ? 9.196 3.444 -19.438 1.00 87.12 180 ASP A C 1
ATOM 1433 O O . ASP A 1 180 ? 8.778 3.895 -20.503 1.00 87.12 180 ASP A O 1
ATOM 1437 N N . TYR A 1 181 ? 8.633 3.801 -18.272 1.00 88.69 181 TYR A N 1
ATOM 1438 C CA . TYR A 1 181 ? 7.497 4.739 -18.208 1.00 88.69 181 TYR A CA 1
ATOM 1439 C C . TYR A 1 181 ? 7.863 6.171 -18.610 1.00 88.69 181 TYR A C 1
ATOM 1441 O O . TYR A 1 181 ? 6.978 6.984 -18.869 1.00 88.69 181 TYR A O 1
ATOM 1449 N N . PHE A 1 182 ? 9.155 6.475 -18.682 1.00 90.12 182 PHE A N 1
ATOM 1450 C CA . PHE A 1 182 ? 9.691 7.763 -19.105 1.00 90.12 182 PHE A CA 1
ATOM 1451 C C . PHE A 1 182 ? 10.355 7.681 -20.484 1.00 90.12 182 PHE A C 1
ATOM 1453 O O . PHE A 1 182 ? 11.042 8.617 -20.878 1.00 90.12 182 PHE A O 1
ATOM 1460 N N . SER A 1 183 ? 10.160 6.575 -21.220 1.00 89.44 183 SER A N 1
ATOM 1461 C CA . SER A 1 183 ? 10.819 6.318 -22.512 1.00 89.44 183 SER A CA 1
ATOM 1462 C C . SER A 1 183 ? 12.350 6.409 -22.435 1.00 89.44 183 SER A C 1
ATOM 1464 O O . SER A 1 183 ? 13.018 6.773 -23.401 1.00 89.44 183 SER A O 1
ATOM 1466 N N . MET A 1 184 ? 12.921 6.095 -21.270 1.00 88.81 184 MET A N 1
ATOM 1467 C CA . MET A 1 184 ? 14.361 6.122 -21.047 1.00 88.81 184 MET A CA 1
ATOM 1468 C C . MET A 1 184 ? 14.925 4.710 -21.173 1.00 88.81 184 MET A C 1
ATOM 1470 O O . MET A 1 184 ? 14.692 3.867 -20.312 1.00 88.81 184 MET A O 1
ATOM 1474 N N . TYR A 1 185 ? 15.729 4.460 -22.205 1.00 79.88 185 TYR A N 1
ATOM 1475 C CA . TYR A 1 185 ? 16.403 3.173 -22.370 1.00 79.88 185 TYR A CA 1
ATOM 1476 C C . TYR A 1 185 ? 17.703 3.128 -21.554 1.00 79.88 185 TYR A C 1
ATOM 1478 O O . TYR A 1 185 ? 18.777 3.503 -22.027 1.00 79.88 185 TYR A O 1
ATOM 1486 N N . ILE A 1 186 ? 17.610 2.687 -20.299 1.00 77.06 186 ILE A N 1
ATOM 1487 C CA . ILE A 1 186 ? 18.762 2.505 -19.408 1.00 77.06 186 ILE A CA 1
ATOM 1488 C C . ILE A 1 186 ? 18.781 1.039 -18.965 1.00 77.06 186 ILE A C 1
ATOM 1490 O O . ILE A 1 186 ? 17.827 0.633 -18.327 1.00 77.06 186 ILE A O 1
ATOM 1494 N N . TYR A 1 187 ? 19.851 0.296 -19.299 1.00 74.69 187 TYR A N 1
ATOM 1495 C CA . TYR A 1 187 ? 20.224 -1.096 -18.930 1.00 74.69 187 TYR A CA 1
ATOM 1496 C C . TYR A 1 187 ? 19.152 -2.043 -18.314 1.00 74.69 187 TYR A C 1
ATOM 1498 O O . TYR A 1 187 ? 18.423 -1.706 -17.396 1.00 74.69 187 TYR A O 1
ATOM 1506 N N . ASN A 1 188 ? 19.185 -3.324 -18.686 1.00 73.19 188 ASN A N 1
ATOM 1507 C CA . ASN A 1 188 ? 18.103 -4.311 -18.483 1.00 73.19 188 ASN A CA 1
ATOM 1508 C C . ASN A 1 188 ? 17.555 -4.560 -17.044 1.00 73.19 188 ASN A C 1
ATOM 1510 O O . ASN A 1 188 ? 16.522 -5.202 -16.907 1.00 73.19 188 ASN A O 1
ATOM 1514 N N . ASP A 1 189 ? 18.187 -4.059 -15.972 1.00 80.62 189 ASP A N 1
ATOM 1515 C CA . ASP A 1 189 ? 17.854 -4.429 -14.580 1.00 80.62 189 ASP A CA 1
ATOM 1516 C C . ASP A 1 189 ? 17.419 -3.249 -13.678 1.00 80.62 189 ASP A C 1
ATOM 1518 O O . ASP A 1 189 ? 17.222 -3.415 -12.470 1.00 80.62 189 ASP A O 1
ATOM 1522 N N . TRP A 1 190 ? 17.260 -2.032 -14.213 1.00 84.56 190 TRP A N 1
ATOM 1523 C CA . TRP A 1 190 ? 16.947 -0.849 -13.387 1.00 84.56 190 TRP A CA 1
ATOM 1524 C C . TRP A 1 190 ? 15.599 -0.937 -12.666 1.00 84.56 190 TRP A C 1
ATOM 1526 O O . TRP A 1 190 ? 15.510 -0.565 -11.494 1.00 84.56 190 TRP A O 1
ATOM 1536 N N . ALA A 1 191 ? 14.576 -1.491 -13.321 1.00 85.50 191 ALA A N 1
ATOM 1537 C CA . ALA A 1 191 ? 13.258 -1.706 -12.721 1.00 85.50 191 ALA A CA 1
ATOM 1538 C C . ALA A 1 191 ? 13.334 -2.554 -11.437 1.00 85.50 191 ALA A C 1
ATOM 1540 O O . ALA A 1 191 ? 12.616 -2.310 -10.460 1.00 85.50 191 ALA A O 1
ATOM 1541 N N . ALA A 1 192 ? 14.246 -3.524 -11.402 1.00 85.56 192 ALA A N 1
ATOM 1542 C CA . ALA A 1 192 ? 14.432 -4.376 -10.243 1.00 85.56 192 ALA A CA 1
ATOM 1543 C C . ALA A 1 192 ? 15.183 -3.686 -9.107 1.00 85.56 192 ALA A C 1
ATOM 1545 O O . ALA A 1 192 ? 14.805 -3.859 -7.949 1.00 85.56 192 ALA A O 1
ATOM 1546 N N . TYR A 1 193 ? 16.189 -2.858 -9.407 1.00 87.81 193 TYR A N 1
ATOM 1547 C CA . TYR A 1 193 ? 16.815 -2.005 -8.390 1.00 87.81 193 TYR A CA 1
ATOM 1548 C C . TYR A 1 193 ? 15.813 -1.014 -7.792 1.00 87.81 193 TYR A C 1
ATOM 1550 O O . TYR A 1 193 ? 15.783 -0.836 -6.575 1.00 87.81 193 TYR A O 1
ATOM 1558 N N . GLY A 1 194 ? 14.938 -0.439 -8.622 1.00 90.19 194 GLY A N 1
ATOM 1559 C CA . GLY A 1 194 ? 13.830 0.389 -8.155 1.00 90.19 194 GLY A CA 1
ATOM 1560 C C . GLY A 1 194 ? 12.883 -0.374 -7.224 1.00 90.19 194 GLY A C 1
ATOM 1561 O O . GLY A 1 194 ? 12.535 0.111 -6.149 1.00 90.19 194 GLY A O 1
ATOM 1562 N N . SER A 1 195 ? 12.527 -1.605 -7.591 1.00 91.19 195 SER A N 1
ATOM 1563 C CA . SER A 1 195 ? 11.697 -2.494 -6.769 1.00 91.19 195 SER A CA 1
ATOM 1564 C C . SER A 1 195 ? 12.373 -2.885 -5.441 1.00 91.19 195 SER A C 1
ATOM 1566 O O . SER A 1 195 ? 11.720 -2.907 -4.397 1.00 91.19 195 SER A O 1
ATOM 1568 N N . LEU A 1 196 ? 13.684 -3.150 -5.453 1.00 90.75 196 LEU A N 1
ATOM 1569 C CA . LEU A 1 196 ? 14.495 -3.399 -4.254 1.00 90.75 196 LEU A CA 1
ATOM 1570 C C . LEU A 1 196 ? 14.478 -2.194 -3.308 1.00 90.75 196 LEU A C 1
ATOM 1572 O O . LEU A 1 196 ? 14.211 -2.361 -2.121 1.00 90.75 196 LEU A O 1
ATOM 1576 N N . GLU A 1 197 ? 14.686 -0.986 -3.834 1.00 92.44 197 GLU A N 1
ATOM 1577 C CA . GLU A 1 197 ? 14.658 0.253 -3.049 1.00 92.44 197 GLU A CA 1
ATOM 1578 C C . GLU A 1 197 ? 13.294 0.458 -2.365 1.00 92.44 197 GLU A C 1
ATOM 1580 O O . GLU A 1 197 ? 13.222 0.887 -1.211 1.00 92.44 197 GLU A O 1
ATOM 1585 N N . ILE A 1 198 ? 12.191 0.136 -3.048 1.00 93.12 198 ILE A N 1
ATOM 1586 C CA . ILE A 1 198 ? 10.834 0.198 -2.481 1.00 93.12 198 ILE A CA 1
ATOM 1587 C C . ILE A 1 198 ? 10.697 -0.770 -1.301 1.00 93.12 198 ILE A C 1
ATOM 1589 O O . ILE A 1 198 ? 10.231 -0.379 -0.228 1.00 93.12 198 ILE A O 1
ATOM 1593 N N . LEU A 1 199 ? 11.139 -2.018 -1.469 1.00 93.62 199 LEU A N 1
ATOM 1594 C CA . LEU A 1 199 ? 11.064 -3.031 -0.418 1.00 93.62 199 LEU A CA 1
ATOM 1595 C C . LEU A 1 199 ? 11.954 -2.684 0.788 1.00 93.62 199 LEU A C 1
ATOM 1597 O O . LEU A 1 199 ? 11.526 -2.816 1.936 1.00 93.62 199 LEU A O 1
ATOM 1601 N N . GLU A 1 200 ? 13.169 -2.189 0.551 1.00 93.88 200 GLU A N 1
ATOM 1602 C CA . GLU A 1 200 ? 14.063 -1.699 1.606 1.00 93.88 200 GLU A CA 1
ATOM 1603 C C . GLU A 1 200 ? 13.428 -0.537 2.381 1.00 93.88 200 GLU A C 1
ATOM 1605 O O . GLU A 1 200 ? 13.448 -0.518 3.615 1.00 93.88 200 GLU A O 1
ATOM 1610 N N . ASN A 1 201 ? 12.785 0.397 1.675 1.00 93.69 201 ASN A N 1
ATOM 1611 C CA . ASN A 1 201 ? 12.059 1.500 2.297 1.00 93.69 201 ASN A CA 1
ATOM 1612 C C . ASN A 1 201 ? 10.869 1.027 3.146 1.00 93.69 201 ASN A C 1
ATOM 1614 O O . ASN A 1 201 ? 10.636 1.605 4.209 1.00 93.69 201 ASN A O 1
ATOM 1618 N N . LEU A 1 202 ? 10.153 -0.024 2.731 1.00 94.50 202 LEU A N 1
ATOM 1619 C CA . LEU A 1 202 ? 9.088 -0.633 3.534 1.00 94.50 202 LEU A CA 1
ATOM 1620 C C . LEU A 1 202 ? 9.619 -1.237 4.840 1.00 94.50 202 LEU A C 1
ATOM 1622 O O . LEU A 1 202 ? 8.975 -1.103 5.880 1.00 94.50 202 LEU A O 1
ATOM 1626 N N . PHE A 1 203 ? 10.794 -1.873 4.825 1.00 95.38 203 PHE A N 1
ATOM 1627 C CA . PHE A 1 203 ? 11.402 -2.388 6.057 1.00 95.38 203 PHE A CA 1
ATOM 1628 C C . PHE A 1 203 ? 11.814 -1.268 7.013 1.00 95.38 203 PHE A C 1
ATOM 1630 O O . PHE A 1 203 ? 11.620 -1.393 8.224 1.00 95.38 203 PHE A O 1
ATOM 1637 N N . LEU A 1 204 ? 12.321 -0.154 6.482 1.00 94.06 204 LEU A N 1
ATOM 1638 C CA . LEU A 1 204 ? 12.610 1.032 7.289 1.00 94.06 204 LEU A CA 1
ATOM 1639 C C . LEU A 1 204 ? 11.328 1.640 7.872 1.00 94.06 204 LEU A C 1
ATOM 1641 O O . LEU A 1 204 ? 11.297 1.963 9.058 1.00 94.06 204 LEU A O 1
ATOM 1645 N N . ASP A 1 205 ? 10.257 1.737 7.078 1.00 93.38 205 ASP A N 1
ATOM 1646 C CA . ASP A 1 205 ? 8.939 2.162 7.565 1.00 93.38 205 ASP A CA 1
ATOM 1647 C C . ASP A 1 205 ? 8.428 1.250 8.682 1.00 93.38 205 ASP A C 1
ATOM 1649 O O . ASP A 1 205 ? 7.901 1.734 9.681 1.00 93.38 205 ASP A O 1
ATOM 1653 N N . PHE A 1 206 ? 8.610 -0.066 8.548 1.00 95.44 206 PHE A N 1
ATOM 1654 C CA . PHE A 1 206 ? 8.188 -1.031 9.559 1.00 95.44 206 PHE A CA 1
ATOM 1655 C C . PHE A 1 206 ? 8.931 -0.820 10.884 1.00 95.44 206 PHE A C 1
ATOM 1657 O O . PHE A 1 206 ? 8.331 -0.872 11.964 1.00 95.44 206 PHE A O 1
ATOM 1664 N N . GLU A 1 207 ? 10.240 -0.580 10.822 1.00 94.75 207 GLU A N 1
ATOM 1665 C CA . GLU A 1 207 ? 11.049 -0.301 12.005 1.00 94.75 207 GLU A CA 1
ATOM 1666 C C . GLU A 1 207 ? 10.652 1.033 12.654 1.00 94.75 207 GLU A C 1
ATOM 1668 O O . GLU A 1 207 ? 10.476 1.103 13.873 1.00 94.75 207 GLU A O 1
ATOM 1673 N N . ASP A 1 208 ? 10.468 2.082 11.850 1.00 92.19 208 ASP A N 1
ATOM 1674 C CA . ASP A 1 208 ? 10.087 3.413 12.324 1.00 92.19 208 ASP A CA 1
ATOM 1675 C C . ASP A 1 208 ? 8.681 3.424 12.934 1.00 92.19 208 ASP A C 1
ATOM 1677 O O . ASP A 1 208 ? 8.475 4.012 13.998 1.00 92.19 208 ASP A O 1
ATOM 1681 N N . ALA A 1 209 ? 7.738 2.690 12.342 1.00 92.12 209 ALA A N 1
ATOM 1682 C CA . ALA A 1 209 ? 6.419 2.457 12.913 1.00 92.12 209 ALA A CA 1
ATOM 1683 C C . ALA A 1 209 ? 6.509 1.768 14.284 1.00 92.12 209 ALA A C 1
ATOM 1685 O O . ALA A 1 209 ? 5.828 2.170 15.225 1.00 92.12 209 ALA A O 1
ATOM 1686 N N . GLY A 1 210 ? 7.399 0.784 14.444 1.00 91.56 210 GLY A N 1
ATOM 1687 C CA . GLY A 1 210 ? 7.609 0.077 15.712 1.00 91.56 210 GLY A CA 1
ATOM 1688 C C . GLY A 1 210 ? 8.201 0.933 16.837 1.00 91.56 210 GLY A C 1
ATOM 1689 O O . GLY A 1 210 ? 8.021 0.610 18.013 1.00 91.56 210 GLY A O 1
ATOM 1690 N N . LYS A 1 211 ? 8.890 2.032 16.504 1.00 91.00 211 LYS A N 1
ATOM 1691 C CA . LYS A 1 211 ? 9.436 2.984 17.491 1.00 91.00 211 LYS A CA 1
ATOM 1692 C C . LYS A 1 211 ? 8.347 3.857 18.120 1.00 91.00 211 LYS A C 1
ATOM 1694 O O . LYS A 1 211 ? 8.565 4.418 19.197 1.00 91.00 211 LYS A O 1
ATOM 1699 N N . GLU A 1 212 ? 7.183 3.965 17.483 1.00 87.06 212 GLU A N 1
ATOM 1700 C CA . GLU A 1 212 ? 6.087 4.799 17.958 1.00 87.06 212 GLU A CA 1
ATOM 1701 C C . GLU A 1 212 ? 5.321 4.116 19.103 1.00 87.06 212 GLU A C 1
ATOM 1703 O O . GLU A 1 212 ? 4.806 3.004 18.983 1.00 87.06 212 GLU A O 1
ATOM 1708 N N . GLN A 1 213 ? 5.234 4.791 20.253 1.00 75.12 213 GLN A N 1
ATOM 1709 C CA . GLN A 1 213 ? 4.732 4.183 21.493 1.00 75.12 213 GLN A CA 1
ATOM 1710 C C . GLN A 1 213 ? 3.218 3.945 21.481 1.00 75.12 213 GLN A C 1
ATOM 1712 O O . GLN A 1 213 ? 2.705 3.164 22.286 1.00 75.12 213 GLN A O 1
ATOM 1717 N N . ARG A 1 214 ? 2.481 4.635 20.606 1.00 77.25 214 ARG A N 1
ATOM 1718 C CA . ARG A 1 214 ? 1.024 4.529 20.500 1.00 77.25 214 ARG A CA 1
ATOM 1719 C C . ARG A 1 214 ? 0.651 4.087 19.104 1.00 77.25 214 ARG A C 1
ATOM 1721 O O . ARG A 1 214 ? 0.861 4.837 18.176 1.00 77.25 214 ARG A O 1
ATOM 1728 N N . GLY A 1 215 ? 0.079 2.897 18.951 1.00 79.25 215 GLY A N 1
ATOM 1729 C CA . GLY A 1 215 ? -0.497 2.475 17.668 1.00 79.25 215 GLY A CA 1
ATOM 1730 C C . GLY A 1 215 ? 0.506 2.128 16.562 1.00 79.25 215 GLY A C 1
ATOM 1731 O O . GLY A 1 215 ? 0.066 1.714 15.497 1.00 79.25 215 GLY A O 1
ATOM 1732 N N . GLY A 1 216 ? 1.818 2.193 16.818 1.00 87.75 216 GLY A N 1
ATOM 1733 C CA . GLY A 1 216 ? 2.862 1.850 15.846 1.00 87.75 216 GLY A CA 1
ATOM 1734 C C . GLY A 1 216 ? 2.719 0.457 15.224 1.00 87.75 216 GLY A C 1
ATOM 1735 O O . GLY A 1 216 ? 2.893 0.284 14.022 1.00 87.75 216 GLY A O 1
ATOM 1736 N N . TRP A 1 217 ? 2.274 -0.526 16.014 1.00 92.31 217 TRP A N 1
ATOM 1737 C CA . TRP A 1 217 ? 2.008 -1.888 15.530 1.00 92.31 217 TRP A CA 1
ATOM 1738 C C . TRP A 1 217 ? 0.939 -1.951 14.431 1.00 92.31 217 TRP A C 1
ATOM 1740 O O . TRP A 1 217 ? 0.921 -2.886 13.634 1.00 92.31 217 TRP A O 1
ATOM 1750 N N . ARG A 1 218 ? 0.026 -0.978 14.385 1.00 92.62 218 ARG A N 1
ATOM 1751 C CA . ARG A 1 218 ? -1.036 -0.962 13.384 1.00 92.62 218 ARG A CA 1
ATOM 1752 C C . ARG A 1 218 ? -0.535 -0.477 12.032 1.00 92.62 218 ARG A C 1
ATOM 1754 O O . ARG A 1 218 ? -0.943 -1.010 11.009 1.00 92.62 218 ARG A O 1
ATOM 1761 N N . GLU A 1 219 ? 0.358 0.510 12.040 1.00 93.69 219 GLU A N 1
ATOM 1762 C CA . GLU A 1 219 ? 1.099 0.918 10.843 1.00 93.69 219 GLU A CA 1
ATOM 1763 C C . GLU A 1 219 ? 2.000 -0.233 10.380 1.00 93.69 219 GLU A C 1
ATOM 1765 O O . GLU A 1 219 ? 1.982 -0.579 9.206 1.00 93.69 219 GLU A O 1
ATOM 1770 N N . GLN A 1 220 ? 2.682 -0.925 11.303 1.00 95.44 220 GLN A N 1
ATOM 1771 C CA . GLN A 1 220 ? 3.433 -2.148 10.982 1.00 95.44 220 GLN A CA 1
ATOM 1772 C C . GLN A 1 220 ? 2.566 -3.208 10.287 1.00 95.44 220 GLN A C 1
ATOM 1774 O O . GLN A 1 220 ? 3.011 -3.825 9.323 1.00 95.44 220 GLN A O 1
ATOM 1779 N N . TRP A 1 221 ? 1.325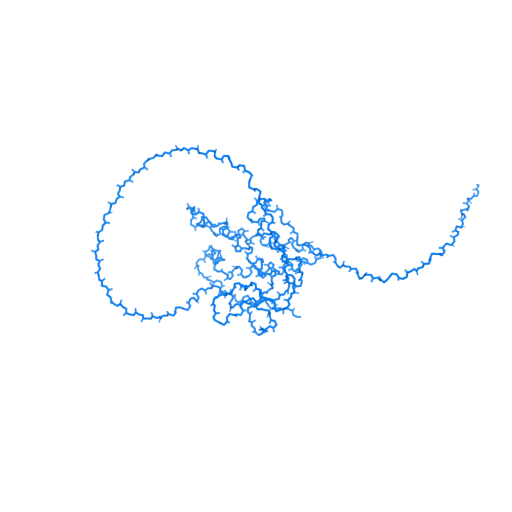 -3.400 10.741 1.00 96.44 221 TRP A N 1
ATOM 1780 C CA . TRP A 1 221 ? 0.384 -4.321 10.105 1.00 96.44 221 TRP A CA 1
ATOM 1781 C C . TRP A 1 221 ? -0.005 -3.877 8.690 1.00 96.44 221 TRP A C 1
ATOM 1783 O O . TRP A 1 221 ? 0.077 -4.678 7.761 1.00 96.44 221 TRP A O 1
ATOM 1793 N N . ALA A 1 222 ? -0.358 -2.600 8.504 1.00 96.19 222 ALA A N 1
ATOM 1794 C CA . ALA A 1 222 ? -0.661 -2.044 7.183 1.00 96.19 222 ALA A CA 1
ATOM 1795 C C . ALA A 1 222 ? 0.536 -2.161 6.221 1.00 96.19 222 ALA A C 1
ATOM 1797 O O . ALA A 1 222 ? 0.358 -2.480 5.046 1.00 96.19 222 ALA A O 1
ATOM 1798 N N . ILE A 1 223 ? 1.761 -1.978 6.726 1.00 96.44 223 ILE A N 1
ATOM 1799 C CA . ILE A 1 223 ? 3.004 -2.192 5.976 1.00 96.44 223 ILE A CA 1
ATOM 1800 C C . ILE A 1 223 ? 3.145 -3.655 5.552 1.00 96.44 223 ILE A C 1
ATOM 1802 O O . ILE A 1 223 ? 3.438 -3.911 4.388 1.00 96.44 223 ILE A O 1
ATOM 1806 N N . CYS A 1 224 ? 2.905 -4.617 6.449 1.00 97.31 224 CYS A N 1
ATOM 1807 C CA . CYS A 1 224 ? 2.942 -6.038 6.101 1.00 97.31 224 CYS A CA 1
ATOM 1808 C C . CYS A 1 224 ? 1.896 -6.404 5.042 1.00 97.31 224 CYS A C 1
ATOM 1810 O O . CYS A 1 224 ? 2.235 -7.071 4.068 1.00 97.31 224 CYS A O 1
ATOM 1812 N N . GLU A 1 225 ? 0.648 -5.960 5.205 1.00 96.06 225 GLU A N 1
ATOM 1813 C CA . GLU A 1 225 ? -0.419 -6.199 4.227 1.00 96.06 225 GLU A CA 1
ATOM 1814 C C . GLU A 1 225 ? -0.076 -5.599 2.859 1.00 96.06 225 GLU A C 1
ATOM 1816 O O . GLU A 1 225 ? -0.152 -6.292 1.844 1.00 96.06 225 GLU A O 1
ATOM 1821 N N . GLY A 1 226 ? 0.355 -4.334 2.838 1.00 95.06 226 GLY A N 1
ATOM 1822 C CA . GLY A 1 226 ? 0.740 -3.637 1.616 1.00 95.06 226 GLY A CA 1
ATOM 1823 C C . GLY A 1 226 ? 1.935 -4.286 0.919 1.00 95.06 226 GLY A C 1
ATOM 1824 O O . GLY A 1 226 ? 1.906 -4.467 -0.296 1.00 95.06 226 GLY A O 1
ATOM 1825 N N . ALA A 1 227 ? 2.958 -4.693 1.677 1.00 94.38 227 ALA A N 1
ATOM 1826 C CA . ALA A 1 227 ? 4.145 -5.363 1.150 1.00 94.38 227 ALA A CA 1
ATOM 1827 C C . ALA A 1 227 ? 3.815 -6.741 0.564 1.00 94.38 227 ALA A C 1
ATOM 1829 O O . ALA A 1 227 ? 4.228 -7.046 -0.552 1.00 94.38 227 ALA A O 1
ATOM 1830 N N . VAL A 1 228 ? 3.045 -7.565 1.286 1.00 92.62 228 VAL A N 1
ATOM 1831 C CA . VAL A 1 228 ? 2.622 -8.886 0.798 1.00 92.62 228 VAL A CA 1
ATOM 1832 C C . VAL A 1 228 ? 1.784 -8.735 -0.465 1.00 92.62 228 VAL A C 1
ATOM 1834 O O . VAL A 1 228 ? 2.043 -9.424 -1.447 1.00 92.62 228 VAL A O 1
ATOM 1837 N N . HIS A 1 229 ? 0.815 -7.818 -0.474 1.00 90.88 229 HIS A N 1
ATOM 1838 C CA . HIS A 1 229 ? -0.022 -7.624 -1.652 1.00 90.88 229 HIS A CA 1
ATOM 1839 C C . HIS A 1 229 ? 0.776 -7.083 -2.847 1.00 90.88 229 HIS A C 1
ATOM 1841 O O . HIS A 1 229 ? 0.574 -7.542 -3.967 1.00 90.88 229 HIS A O 1
ATOM 1847 N N . TRP A 1 230 ? 1.738 -6.183 -2.616 1.00 91.50 230 TRP A N 1
ATOM 1848 C CA . TRP A 1 230 ? 2.629 -5.672 -3.661 1.00 91.50 230 TRP A CA 1
ATOM 1849 C C . TRP A 1 230 ? 3.539 -6.759 -4.249 1.00 91.50 230 TRP A C 1
ATOM 1851 O O . TRP A 1 230 ? 3.666 -6.841 -5.466 1.00 91.50 230 TRP A O 1
ATOM 1861 N N . LEU A 1 231 ? 4.106 -7.638 -3.415 1.00 89.12 231 LEU A N 1
ATOM 1862 C CA . LEU A 1 231 ? 4.928 -8.771 -3.867 1.00 89.12 231 LEU A CA 1
ATOM 1863 C C . LEU A 1 231 ? 4.125 -9.809 -4.666 1.00 89.12 231 LEU A C 1
ATOM 1865 O O . LEU A 1 231 ? 4.672 -10.453 -5.557 1.00 89.12 231 LEU A O 1
ATOM 1869 N N . LEU A 1 232 ? 2.838 -9.979 -4.348 1.00 85.06 232 LEU A N 1
ATOM 1870 C CA . LEU A 1 232 ? 1.925 -10.850 -5.095 1.00 85.06 232 LEU A CA 1
ATOM 1871 C C . LEU A 1 232 ? 1.408 -10.198 -6.391 1.00 85.06 232 LEU A C 1
ATOM 1873 O O . LEU A 1 232 ? 0.901 -10.895 -7.270 1.00 85.06 232 LEU A O 1
ATOM 1877 N N . HIS A 1 233 ? 1.526 -8.875 -6.520 1.00 85.19 233 HIS A N 1
ATOM 1878 C CA . HIS A 1 233 ? 1.125 -8.132 -7.709 1.00 85.19 233 HIS A CA 1
ATOM 1879 C C . HIS A 1 233 ? 2.156 -8.281 -8.838 1.00 85.19 233 HIS A C 1
ATOM 1881 O O . HIS A 1 233 ? 3.358 -8.341 -8.584 1.00 85.19 233 HIS A O 1
ATOM 1887 N N . GLY A 1 234 ? 1.708 -8.233 -10.100 1.00 76.19 234 GLY A N 1
ATOM 1888 C CA . GLY A 1 234 ? 2.585 -8.281 -11.283 1.00 76.19 234 GLY A CA 1
ATOM 1889 C C . GLY A 1 234 ? 3.723 -7.249 -11.248 1.00 76.19 234 GLY A C 1
ATOM 1890 O O . GLY A 1 234 ? 4.853 -7.530 -11.618 1.00 76.19 234 GLY A O 1
ATOM 1891 N N . ALA A 1 235 ? 3.461 -6.076 -10.678 1.00 70.06 235 ALA A N 1
ATOM 1892 C CA . ALA A 1 235 ? 4.467 -5.028 -10.485 1.00 70.06 235 ALA A CA 1
ATOM 1893 C C . ALA A 1 235 ? 5.616 -5.422 -9.537 1.00 70.06 235 ALA A C 1
ATOM 1895 O O . ALA A 1 235 ? 6.731 -4.940 -9.708 1.00 70.06 235 ALA A O 1
ATOM 1896 N N . GLY A 1 236 ? 5.368 -6.301 -8.562 1.00 63.97 236 GLY A N 1
ATOM 1897 C CA . GLY A 1 236 ? 6.413 -6.886 -7.724 1.00 63.97 236 GLY A CA 1
ATOM 1898 C C . GLY A 1 236 ? 7.197 -7.997 -8.431 1.00 63.97 236 GLY A C 1
ATOM 1899 O O . GLY A 1 236 ? 8.266 -8.377 -7.967 1.00 63.97 236 GLY A O 1
ATOM 1900 N N . GLN A 1 237 ? 6.733 -8.514 -9.574 1.00 67.69 237 GLN A N 1
ATOM 1901 C CA . GLN A 1 237 ? 7.428 -9.601 -10.276 1.00 67.69 237 GLN A CA 1
ATOM 1902 C C . GLN A 1 237 ? 8.778 -9.170 -10.857 1.00 67.69 237 GLN A C 1
ATOM 1904 O O . GLN A 1 237 ? 9.670 -10.009 -10.951 1.00 67.69 237 GLN A O 1
ATOM 1909 N N . ALA A 1 238 ? 8.978 -7.880 -11.155 1.00 66.81 238 ALA A N 1
ATOM 1910 C CA . ALA A 1 238 ? 10.293 -7.354 -11.534 1.00 66.81 238 ALA A CA 1
ATOM 1911 C C . ALA A 1 238 ? 11.355 -7.631 -10.450 1.00 66.81 238 ALA A C 1
ATOM 1913 O O . ALA A 1 238 ? 12.496 -7.953 -10.768 1.00 66.81 238 ALA A O 1
ATOM 1914 N N . PHE A 1 239 ? 10.970 -7.604 -9.167 1.00 62.78 239 PHE A N 1
ATOM 1915 C CA . PHE A 1 239 ? 11.836 -8.038 -8.067 1.00 62.78 239 PHE A CA 1
ATOM 1916 C C . PHE A 1 239 ? 12.124 -9.546 -8.133 1.00 62.78 239 PHE A C 1
ATOM 1918 O O . PHE A 1 239 ? 13.276 -9.963 -8.018 1.00 62.78 239 PHE A O 1
ATOM 1925 N N . CYS A 1 240 ? 11.095 -10.372 -8.354 1.00 59.12 240 CYS A N 1
ATOM 1926 C CA . CYS A 1 240 ? 11.233 -11.831 -8.439 1.00 59.12 240 CYS A CA 1
ATOM 1927 C C . CYS A 1 240 ? 12.108 -12.285 -9.621 1.00 59.12 240 CYS A C 1
ATOM 1929 O O . CYS A 1 240 ? 12.799 -13.292 -9.507 1.00 59.12 240 CYS A O 1
ATOM 1931 N N . MET A 1 241 ? 12.126 -11.532 -10.725 1.00 58.28 241 MET A N 1
ATOM 1932 C CA 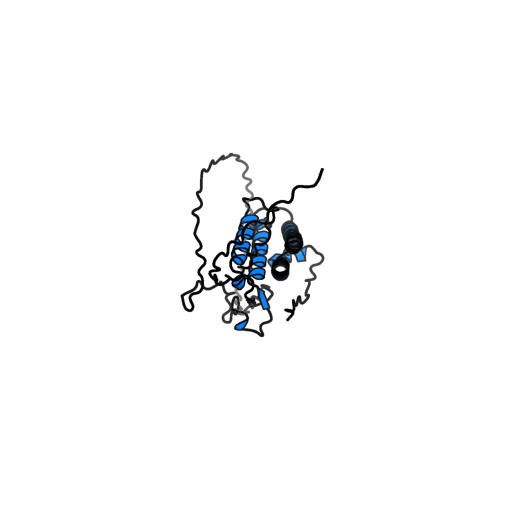. MET A 1 241 ? 12.948 -11.817 -11.909 1.00 58.28 241 MET A CA 1
ATOM 1933 C C . MET A 1 241 ? 14.457 -11.655 -11.646 1.00 58.28 241 MET A C 1
ATOM 1935 O O . MET A 1 241 ? 15.263 -12.317 -12.297 1.00 58.28 241 MET A O 1
ATOM 1939 N N . CYS A 1 242 ? 14.858 -10.836 -10.666 1.00 58.69 242 CYS A N 1
ATOM 1940 C CA . CYS A 1 242 ? 16.272 -10.595 -10.350 1.00 58.69 242 CYS A CA 1
ATOM 1941 C C . CYS A 1 242 ? 16.851 -11.509 -9.265 1.00 58.69 242 CYS A C 1
ATOM 1943 O O . CYS A 1 242 ? 18.072 -11.610 -9.138 1.00 58.69 242 CYS A O 1
ATOM 1945 N N . VAL A 1 243 ? 16.008 -12.218 -8.510 1.00 58.56 243 VAL A N 1
ATOM 1946 C CA . VAL A 1 243 ? 16.439 -13.193 -7.494 1.00 58.56 243 VAL A CA 1
ATOM 1947 C C . VAL A 1 243 ? 16.478 -14.602 -8.101 1.00 58.56 243 VAL A C 1
ATOM 1949 O O . VAL A 1 243 ? 15.833 -15.510 -7.604 1.00 58.56 243 VAL A O 1
ATOM 1952 N N . GLY A 1 244 ? 17.245 -14.789 -9.177 1.00 44.94 244 GLY A N 1
ATOM 1953 C CA . GLY A 1 244 ? 17.634 -16.113 -9.683 1.00 44.94 244 GLY A CA 1
ATOM 1954 C C . GLY A 1 244 ? 16.545 -16.940 -10.395 1.00 44.94 244 GLY A C 1
ATOM 1955 O O . GLY A 1 244 ? 15.492 -17.262 -9.854 1.00 44.94 244 GLY A O 1
ATOM 1956 N N . ASP A 1 245 ? 16.858 -17.332 -11.634 1.00 47.56 245 ASP A N 1
ATOM 1957 C CA . ASP A 1 245 ? 16.329 -18.500 -12.362 1.00 47.56 245 ASP A CA 1
ATOM 1958 C C . ASP A 1 245 ? 14.799 -18.678 -12.520 1.00 47.56 245 ASP A C 1
ATOM 1960 O O . ASP A 1 245 ? 14.346 -19.724 -12.980 1.00 47.56 245 ASP A O 1
ATOM 1964 N N . GLY A 1 246 ? 13.987 -17.645 -12.268 1.00 48.31 246 GLY A N 1
ATOM 1965 C CA . GLY A 1 246 ? 12.572 -17.613 -12.677 1.00 48.31 246 GLY A CA 1
ATOM 1966 C C . GLY A 1 246 ? 11.666 -18.605 -11.938 1.00 48.31 246 GLY A C 1
ATOM 1967 O O . GLY A 1 246 ? 10.514 -18.806 -12.324 1.00 48.31 246 GLY A O 1
ATOM 1968 N N . SER A 1 247 ? 12.153 -19.223 -10.858 1.00 49.38 247 SER A N 1
ATOM 1969 C CA . SER A 1 247 ? 11.314 -20.054 -10.000 1.00 49.38 247 SER A CA 1
ATOM 1970 C C . SER A 1 247 ? 10.441 -19.156 -9.118 1.00 49.38 247 SER A C 1
ATOM 1972 O O . SER A 1 247 ? 10.850 -18.665 -8.068 1.00 49.38 247 SER A O 1
ATOM 1974 N N . LEU A 1 248 ? 9.223 -18.889 -9.595 1.00 48.72 248 LEU A N 1
ATOM 1975 C CA . LEU A 1 248 ? 8.172 -18.179 -8.865 1.00 48.72 248 LEU A CA 1
ATOM 1976 C C . LEU A 1 248 ? 8.084 -18.693 -7.418 1.00 48.72 248 LEU A C 1
ATOM 1978 O O . LEU A 1 248 ? 7.882 -19.885 -7.178 1.00 48.72 248 LEU A O 1
ATOM 1982 N N . LEU A 1 249 ? 8.198 -17.782 -6.447 1.00 47.09 249 LEU A N 1
ATOM 1983 C CA . LEU A 1 249 ? 7.925 -18.043 -5.033 1.00 47.09 249 LEU A CA 1
ATOM 1984 C C . LEU A 1 249 ? 6.421 -18.322 -4.850 1.00 47.09 249 LEU A C 1
ATOM 1986 O O . LEU A 1 249 ? 5.670 -17.471 -4.382 1.00 47.09 249 LEU A O 1
ATOM 1990 N N . SER A 1 250 ? 5.956 -19.522 -5.205 1.00 43.72 250 SER A N 1
ATOM 1991 C CA . SER A 1 250 ? 4.590 -19.979 -4.931 1.00 43.72 250 SER A CA 1
ATOM 1992 C C . SER A 1 250 ? 4.461 -20.385 -3.456 1.00 43.72 250 SER A C 1
ATOM 1994 O O . SER A 1 250 ? 4.331 -21.563 -3.118 1.00 43.72 250 SER A O 1
ATOM 1996 N N . TYR A 1 251 ? 4.547 -19.424 -2.542 1.00 41.94 251 TYR A N 1
ATOM 1997 C CA . TYR A 1 251 ? 4.269 -19.667 -1.129 1.00 41.94 251 TYR A CA 1
ATOM 1998 C C . TYR A 1 251 ? 2.951 -18.995 -0.756 1.00 41.94 251 TYR A C 1
ATOM 2000 O O . TYR A 1 251 ? 2.792 -17.785 -0.888 1.00 41.94 251 TYR A O 1
ATOM 2008 N N . HIS A 1 252 ? 1.996 -19.797 -0.277 1.00 38.47 252 HIS A N 1
ATOM 2009 C CA . HIS A 1 252 ? 0.769 -19.312 0.346 1.00 38.47 252 HIS A CA 1
ATOM 2010 C C . HIS A 1 252 ? 1.120 -18.451 1.567 1.00 38.47 252 HIS A C 1
ATOM 2012 O O . HIS A 1 252 ? 1.345 -18.970 2.662 1.00 38.47 252 HIS A O 1
ATOM 2018 N N . VAL A 1 253 ? 1.145 -17.129 1.400 1.00 39.25 253 VAL A N 1
ATOM 2019 C CA . VAL A 1 253 ? 1.186 -16.188 2.523 1.00 39.25 253 VAL A CA 1
ATOM 2020 C C . VAL A 1 253 ? -0.238 -16.040 3.056 1.00 39.25 253 VAL A C 1
ATOM 2022 O O . VAL A 1 253 ? -0.971 -15.124 2.702 1.00 39.25 253 VAL A O 1
ATOM 2025 N N . ALA A 1 254 ? -0.661 -16.985 3.894 1.00 36.00 254 ALA A N 1
ATOM 2026 C CA . ALA A 1 254 ? -1.872 -16.831 4.689 1.00 36.00 254 ALA A CA 1
ATOM 2027 C C . ALA A 1 254 ? -1.526 -16.028 5.953 1.00 36.00 254 ALA A C 1
ATOM 2029 O O . ALA A 1 254 ? -1.104 -16.594 6.963 1.00 36.00 254 ALA A O 1
ATOM 2030 N N . CYS A 1 255 ? -1.688 -14.702 5.908 1.00 36.09 255 CYS A N 1
ATOM 2031 C CA . CYS A 1 255 ? -1.778 -13.911 7.135 1.00 36.09 255 CYS A CA 1
ATOM 2032 C C . CYS A 1 255 ? -3.102 -14.264 7.821 1.00 36.09 255 CYS A C 1
ATOM 2034 O O . CYS A 1 255 ? -4.155 -13.734 7.480 1.00 36.09 255 CYS A O 1
ATOM 2036 N N . SER A 1 256 ? -3.065 -15.211 8.760 1.00 27.94 256 SER A N 1
ATOM 2037 C CA . SER A 1 256 ? -4.227 -15.512 9.595 1.00 27.94 256 SER A CA 1
ATOM 2038 C C . SER A 1 256 ? -4.546 -14.285 10.456 1.00 27.94 256 SER A C 1
ATOM 2040 O O . SER A 1 256 ? -3.660 -13.834 11.189 1.00 27.94 256 SER A O 1
ATOM 2042 N N . PRO A 1 257 ? -5.784 -13.762 10.445 1.00 37.66 257 PRO A N 1
ATOM 2043 C CA . PRO A 1 257 ? -6.196 -12.784 11.435 1.00 37.66 257 PRO A CA 1
ATOM 2044 C C . PRO A 1 257 ? -6.231 -13.496 12.792 1.00 37.66 257 PRO A C 1
ATOM 2046 O O . PRO A 1 257 ? -7.028 -14.408 13.013 1.00 37.66 257 PRO A O 1
ATOM 2049 N N . PHE A 1 258 ? -5.313 -13.143 13.691 1.00 33.00 258 PHE A N 1
ATOM 2050 C CA . PHE A 1 258 ? -5.377 -13.598 15.077 1.00 33.00 258 PHE A CA 1
ATOM 2051 C C . PHE A 1 258 ? -6.583 -12.924 15.753 1.00 33.00 258 PHE A C 1
ATOM 2053 O O . PHE A 1 258 ? -6.604 -11.704 15.916 1.00 33.00 258 PHE A O 1
ATOM 2060 N N . CYS A 1 259 ? -7.588 -13.733 16.101 1.00 33.81 259 CYS A N 1
ATOM 2061 C CA . CYS A 1 259 ? -8.586 -13.441 17.134 1.00 33.81 259 CYS A CA 1
ATOM 2062 C C . CYS A 1 259 ? -8.021 -13.741 18.526 1.00 33.81 259 CYS A C 1
ATOM 2064 O O . CYS A 1 259 ? -7.255 -14.726 18.649 1.00 33.81 259 CYS A O 1
#

Radius of gyration: 28.89 Å; chains: 1; bounding box: 51×52×119 Å

pLDDT: mean 73.13, std 19.72, range [27.94, 97.31]

Foldseek 3Di:
DDDDDDDDDDDDDDDDPPDPDDDPPPPQDFQDDDPPDDCDDLLVVLVVVLRVCSVDVVQQQFKAFFPDLEPPPPPVPPPPVPPDDDDDDDDDDDDDDDDDDDDDDDDPDDDDDDPPDPPPPPPDDDDPPDPDDPDDFPPDPPTRGGPGCVVPVPHQGMDGNSLVSLLVSLVSQLCVFDCVNVVDDDDDQRSQVSLVVSVVVLVVSLVSLVVDPPCSVVSNRSSVSSNSSNCNYPSVVSNVVPPDDPPPPPDPPRPDPDD

Secondary structure (DSSP, 8-state):
-PPPPPPP-----------------PPPP-PPPPTTS-SSSHHHHHHHHHHHHTTSHHHHT-EEE-S-S----------------------------------------------------------TTS--------S-TT--TT-BGGG-TT-S-EEEHHHHHHHHHHHHHHHTT-GGGGT----TTHHHHHHHHHHHHHHHHHHHHHH-TTTHHHHHHHHHHHHHHHHHSGGGHHHHHHSSTT-------------